Protein AF-A0A838WFQ2-F1 (afdb_monomer_lite)

Radius of gyration: 29.07 Å; chains: 1; bounding box: 65×51×98 Å

Sequence (206 aa):
MAPGHLLQADPERNPIASAYWAARVLLAGLDYTQNVDALARRIGCSRNFIARCSRRLIDNGVWQGGQTICDWEGERQLNASFWNDVAVAEGKLCRRVGEDGRLEWAAMGEWTKRYDYVKAEAEPDGLGADYIVLEPYNPEVEAPLASADHESDTDSEPAPRPMAPAPKKSVERSSRPTQPPVSRVQPAPRPRQPLPEIFPDAQWLM

Secondary structure (DSSP, 8-state):
-----S----TTT-HHHHHHHHHHHHHHHHHHTT-HHHHHHHHT--HHHHHHHHHHHHHTTSEETTEE--S--STT---HHHHHHHHHHHTSEEEEE-TTS-EEEEETTTEEEE-----TTS--S--PPEEEEPPP--TT------------------PPPPPPPPPP----------PPP----PPPPPP-PPPP----------

Foldseek 3Di:
DDDDPPDPPQLVPDVVSLLVLLLLLLVVCAVQFLDLVSSCVVSVHDSVLSVQLSVLCVVQVCHDPSDGDDPQPDPDDCDPRSSLSSCSSVVQWGWDQDPVRDIDIDGRPQKDWDDDDDDPPDDCPDPDTDIDGDDPDDPPPPDPPPPDPDDDDDDDDDDDDDDDDDDDDDDDPDDDDDDDDDPPDDPDDDPDDDDPPDDPDDPDDD

pLDDT: mean 72.31, std 16.9, range [37.94, 95.81]

Structure (mmCIF, N/CA/C/O backbone):
data_AF-A0A838WFQ2-F1
#
_entry.id   AF-A0A838WFQ2-F1
#
loop_
_atom_site.group_PDB
_atom_site.id
_atom_site.type_symbol
_atom_site.label_atom_id
_atom_site.label_alt_id
_atom_site.label_comp_id
_atom_site.label_asym_id
_atom_site.label_entity_id
_atom_site.label_seq_id
_atom_site.pdbx_PDB_ins_code
_atom_site.Cartn_x
_atom_site.Cartn_y
_atom_site.Cartn_z
_atom_site.occupancy
_atom_site.B_iso_or_equiv
_atom_site.auth_seq_id
_atom_site.auth_comp_id
_atom_site.auth_asym_id
_atom_site.auth_atom_id
_atom_site.pdbx_PDB_model_num
ATOM 1 N N . MET A 1 1 ? -10.866 18.332 31.382 1.00 37.94 1 MET A N 1
ATOM 2 C CA . MET A 1 1 ? -9.717 18.189 30.462 1.00 37.94 1 MET A CA 1
ATOM 3 C C . MET A 1 1 ? -10.173 17.353 29.281 1.00 37.94 1 MET A C 1
ATOM 5 O O . MET A 1 1 ? -10.561 16.214 29.492 1.00 37.94 1 MET A O 1
ATOM 9 N N . ALA A 1 2 ? -10.242 17.938 28.085 1.00 38.09 2 ALA A N 1
ATOM 10 C CA . ALA A 1 2 ? -10.654 17.225 26.879 1.00 38.09 2 ALA A CA 1
ATOM 11 C C . ALA A 1 2 ? -9.447 16.461 26.299 1.00 38.09 2 ALA A C 1
ATOM 13 O O . ALA A 1 2 ? -8.448 17.102 25.965 1.00 38.09 2 ALA A O 1
ATOM 14 N N . PRO A 1 3 ? -9.497 15.124 26.178 1.00 46.03 3 PRO A N 1
ATOM 15 C CA . PRO A 1 3 ? -8.486 14.375 25.452 1.00 46.03 3 PRO A CA 1
ATOM 16 C C . PRO A 1 3 ? -8.865 14.425 23.969 1.00 46.03 3 PRO A C 1
ATOM 18 O O . PRO A 1 3 ? -9.844 13.804 23.568 1.00 46.03 3 PRO A O 1
ATOM 21 N N . GLY A 1 4 ? -8.161 15.194 23.137 1.00 42.91 4 GLY A N 1
ATOM 22 C CA . GLY A 1 4 ? -8.539 15.184 21.717 1.00 42.91 4 GLY A CA 1
ATOM 23 C C . GLY A 1 4 ? -7.829 16.105 20.741 1.00 42.91 4 GLY A C 1
ATOM 24 O O . GLY A 1 4 ? -8.300 16.210 19.618 1.00 42.91 4 GLY A O 1
ATOM 25 N N . HIS A 1 5 ? -6.733 16.769 21.115 1.00 44.94 5 HIS A N 1
ATOM 26 C CA . HIS A 1 5 ? -6.050 17.694 20.198 1.00 44.94 5 HIS A CA 1
ATOM 27 C C . HIS A 1 5 ? -4.569 17.378 19.965 1.00 44.94 5 HIS A C 1
ATOM 29 O O . HIS A 1 5 ? -3.820 18.220 19.479 1.00 44.94 5 HIS A O 1
ATOM 35 N N . LEU A 1 6 ? -4.135 16.154 20.274 1.00 43.53 6 LEU A N 1
ATOM 36 C CA . LEU A 1 6 ? -2.839 15.668 19.813 1.00 43.53 6 LEU A CA 1
ATOM 37 C C . LEU A 1 6 ? -2.968 15.259 18.342 1.00 43.53 6 LEU A C 1
ATOM 39 O O . LEU A 1 6 ? -3.446 14.177 18.023 1.00 43.53 6 LEU A O 1
ATOM 43 N N . LEU A 1 7 ? -2.527 16.168 17.471 1.00 44.59 7 LEU A N 1
ATOM 44 C CA . LEU A 1 7 ? -1.976 15.872 16.149 1.00 44.59 7 LEU A CA 1
ATOM 45 C C . LEU A 1 7 ? -2.891 15.060 15.215 1.00 44.59 7 LEU A C 1
ATOM 47 O O . LEU A 1 7 ? -2.592 13.924 14.854 1.00 44.59 7 LEU A O 1
ATOM 51 N N . GLN A 1 8 ? -3.900 15.720 14.640 1.00 51.81 8 GLN A N 1
ATOM 52 C CA . GLN A 1 8 ? -4.208 15.472 13.225 1.00 51.81 8 GLN A CA 1
ATOM 53 C C . GLN A 1 8 ? -3.056 16.046 12.386 1.00 51.81 8 GLN A C 1
ATOM 55 O O . GLN A 1 8 ? -3.190 17.067 11.717 1.00 51.81 8 GLN A O 1
ATOM 60 N N . ALA A 1 9 ? -1.873 15.438 12.496 1.00 51.94 9 ALA A N 1
ATOM 61 C CA . ALA A 1 9 ? -0.799 15.688 11.557 1.00 51.94 9 ALA A CA 1
ATOM 62 C C . ALA A 1 9 ? -1.287 15.158 10.211 1.00 51.94 9 ALA A C 1
ATOM 64 O O . ALA A 1 9 ? -1.465 13.949 10.052 1.00 51.94 9 ALA A O 1
ATOM 65 N N . ASP A 1 10 ? -1.571 16.082 9.294 1.00 58.34 10 ASP A N 1
ATOM 66 C CA . ASP A 1 10 ? -1.937 15.780 7.919 1.00 58.34 10 ASP A CA 1
ATOM 67 C C . ASP A 1 10 ? -0.887 14.808 7.341 1.00 58.34 10 ASP A C 1
ATOM 69 O O . ASP A 1 10 ? 0.277 15.202 7.190 1.00 58.34 10 ASP A O 1
ATOM 73 N N . PRO A 1 11 ? -1.255 13.538 7.069 1.00 57.97 11 PRO A N 1
ATOM 74 C CA . PRO A 1 11 ? -0.338 12.525 6.548 1.00 57.97 11 PRO A CA 1
ATOM 75 C C . PRO A 1 11 ? 0.378 12.984 5.279 1.00 57.97 11 PRO A C 1
ATOM 77 O O . PRO A 1 11 ? 1.466 12.503 4.980 1.00 57.97 11 PRO A O 1
ATOM 80 N N . GLU A 1 12 ? -0.242 13.896 4.524 1.00 57.81 12 GLU A N 1
ATOM 81 C CA . GLU A 1 12 ? 0.289 14.401 3.261 1.00 57.81 12 GLU A CA 1
ATOM 82 C C . GLU A 1 12 ? 1.414 15.428 3.454 1.00 57.81 12 GLU A C 1
ATOM 84 O O . GLU A 1 12 ? 2.182 15.669 2.526 1.00 57.81 12 GLU A O 1
ATOM 89 N N . ARG A 1 13 ? 1.547 16.024 4.648 1.00 56.00 13 ARG A N 1
ATOM 90 C CA . ARG A 1 13 ? 2.510 17.108 4.918 1.00 56.00 13 ARG A CA 1
ATOM 91 C C . ARG A 1 13 ? 3.738 16.678 5.714 1.00 56.00 13 ARG A C 1
ATOM 93 O O . ARG A 1 13 ? 4.672 17.466 5.835 1.00 56.00 13 ARG A O 1
ATOM 100 N N . ASN A 1 14 ? 3.756 15.464 6.266 1.00 64.62 14 ASN A N 1
ATOM 101 C CA . ASN A 1 14 ? 4.891 14.960 7.038 1.00 64.62 14 ASN A CA 1
ATOM 102 C C . ASN A 1 14 ? 5.263 13.529 6.592 1.00 64.62 14 ASN A C 1
ATOM 104 O O . ASN A 1 14 ? 4.507 12.600 6.869 1.00 64.62 14 ASN A O 1
ATOM 108 N N . PRO A 1 15 ? 6.431 13.317 5.955 1.00 58.09 15 PRO A N 1
ATOM 109 C CA . PRO A 1 15 ? 6.842 12.001 5.455 1.00 58.09 15 PRO A CA 1
ATOM 110 C C . PRO A 1 15 ? 7.121 10.974 6.564 1.00 58.09 15 PRO A C 1
ATOM 112 O O . PRO A 1 15 ? 7.035 9.773 6.330 1.00 58.09 15 PRO A O 1
ATOM 115 N N . ILE A 1 16 ? 7.410 11.412 7.794 1.00 63.12 16 ILE A N 1
ATOM 116 C CA . ILE A 1 16 ? 7.483 10.503 8.951 1.00 63.12 16 ILE A CA 1
ATOM 117 C C . ILE A 1 16 ? 6.064 10.080 9.369 1.00 63.12 16 ILE A C 1
ATOM 119 O O . ILE A 1 16 ? 5.847 8.955 9.818 1.00 63.12 16 ILE A O 1
ATOM 123 N N . ALA A 1 17 ? 5.069 10.949 9.159 1.00 74.94 17 ALA A N 1
ATOM 124 C CA . ALA A 1 17 ? 3.672 10.609 9.392 1.00 74.94 17 ALA A CA 1
ATOM 125 C C . ALA A 1 17 ? 3.124 9.654 8.318 1.00 74.94 17 ALA A C 1
ATOM 127 O O . ALA A 1 17 ? 2.321 8.791 8.664 1.00 74.94 17 ALA A O 1
ATOM 128 N N . SER A 1 18 ? 3.549 9.745 7.050 1.00 85.81 18 SER A N 1
ATOM 129 C CA . SER A 1 18 ? 3.006 8.887 5.982 1.00 85.81 18 SER A CA 1
ATOM 130 C C . SER A 1 18 ? 3.283 7.402 6.214 1.00 85.81 18 SER A C 1
ATOM 132 O O . SER A 1 18 ? 2.349 6.607 6.121 1.00 85.81 18 SER A O 1
ATOM 134 N N . ALA A 1 19 ? 4.510 7.035 6.600 1.00 90.38 19 ALA A N 1
ATOM 135 C CA . ALA A 1 19 ? 4.875 5.648 6.894 1.00 90.38 19 ALA A CA 1
ATOM 136 C C . ALA A 1 19 ? 4.104 5.110 8.106 1.00 90.38 19 ALA A C 1
ATOM 138 O O . ALA A 1 19 ? 3.564 4.005 8.067 1.00 90.38 19 ALA A O 1
ATOM 139 N N . TYR A 1 20 ? 3.971 5.925 9.158 1.00 90.94 20 TYR A N 1
ATOM 140 C CA . TYR A 1 20 ? 3.154 5.591 10.324 1.00 90.94 20 TYR A CA 1
ATOM 141 C C . TYR A 1 20 ? 1.687 5.343 9.945 1.00 90.94 20 TYR A C 1
ATOM 143 O O . TYR A 1 20 ? 1.099 4.334 10.338 1.00 90.94 20 TYR A O 1
ATOM 151 N N . TRP A 1 21 ? 1.082 6.236 9.156 1.00 92.88 21 TRP A N 1
ATOM 152 C CA . TRP A 1 21 ? -0.307 6.084 8.728 1.00 92.88 21 TRP A CA 1
ATOM 153 C C . TRP A 1 21 ? -0.490 4.880 7.804 1.00 92.88 21 TRP A C 1
ATOM 155 O O . TRP A 1 21 ? -1.438 4.126 8.001 1.00 92.88 21 TRP A O 1
ATOM 165 N N . ALA A 1 22 ? 0.422 4.651 6.860 1.00 94.62 22 ALA A N 1
ATOM 166 C CA . ALA A 1 22 ? 0.418 3.478 5.989 1.00 94.62 22 ALA A CA 1
ATOM 167 C C . ALA A 1 22 ? 0.533 2.163 6.786 1.00 94.62 22 ALA A C 1
ATOM 169 O O . ALA A 1 22 ? -0.258 1.246 6.565 1.00 94.62 22 ALA A O 1
ATOM 170 N N . ALA A 1 23 ? 1.419 2.104 7.786 1.00 92.94 23 ALA A N 1
ATOM 171 C CA . ALA A 1 23 ? 1.513 0.978 8.716 1.00 92.94 23 ALA A CA 1
ATOM 172 C C . ALA A 1 23 ? 0.194 0.741 9.467 1.00 92.94 23 ALA A C 1
ATOM 174 O O . ALA A 1 23 ? -0.269 -0.395 9.572 1.00 92.94 23 ALA A O 1
ATOM 175 N N . ARG A 1 24 ? -0.475 1.808 9.928 1.00 93.00 24 ARG A N 1
ATOM 176 C CA . ARG A 1 24 ? -1.806 1.687 10.545 1.00 93.00 24 ARG A CA 1
ATOM 177 C C . ARG A 1 24 ? -2.870 1.169 9.579 1.00 93.00 24 ARG A C 1
ATOM 179 O O . ARG A 1 24 ? -3.756 0.452 10.033 1.00 93.00 24 ARG A O 1
ATOM 186 N N . VAL A 1 25 ? -2.807 1.523 8.292 1.00 94.12 25 VAL A N 1
ATOM 187 C CA . VAL A 1 25 ? -3.721 0.982 7.268 1.00 94.12 25 VAL A CA 1
ATOM 188 C C . VAL A 1 25 ? -3.540 -0.520 7.119 1.00 94.12 25 VAL A C 1
ATOM 190 O O . VAL A 1 25 ? -4.533 -1.239 7.154 1.00 94.12 25 VAL A O 1
ATOM 193 N N . LEU A 1 26 ? -2.298 -0.987 6.994 1.00 92.31 26 LEU A N 1
ATOM 194 C CA . LEU A 1 26 ? -1.991 -2.413 6.860 1.00 92.31 26 LEU A CA 1
ATOM 195 C C . LEU A 1 26 ? -2.453 -3.213 8.078 1.00 92.31 26 LEU A C 1
ATOM 197 O O . LEU A 1 26 ? -3.193 -4.180 7.921 1.00 92.31 26 LEU A O 1
ATOM 201 N N . LEU A 1 27 ? -2.098 -2.759 9.283 1.00 90.69 27 LEU A N 1
ATOM 202 C CA . LEU A 1 27 ? -2.486 -3.433 10.525 1.00 90.69 27 LEU A CA 1
ATOM 203 C C . LEU A 1 27 ? -4.007 -3.448 10.722 1.00 90.69 27 LEU A C 1
ATOM 205 O O . LEU A 1 27 ? -4.574 -4.477 11.064 1.00 90.69 27 LEU A O 1
ATOM 209 N N . ALA A 1 28 ? -4.695 -2.331 10.461 1.00 90.56 28 ALA A N 1
ATOM 210 C CA . ALA A 1 28 ? -6.155 -2.292 10.556 1.00 90.56 28 ALA A CA 1
ATOM 211 C C . ALA A 1 28 ? -6.846 -3.101 9.443 1.00 90.56 28 ALA A C 1
ATOM 213 O O . ALA A 1 28 ? -7.975 -3.547 9.631 1.00 90.56 28 ALA A O 1
ATOM 214 N N . GLY A 1 29 ? -6.196 -3.297 8.293 1.00 89.75 29 GLY A N 1
ATOM 215 C CA . GLY A 1 29 ? -6.716 -4.119 7.199 1.00 89.75 29 GLY A CA 1
ATOM 216 C C . GLY A 1 29 ? -6.952 -5.579 7.595 1.00 89.75 29 GLY A C 1
ATOM 217 O O . GLY A 1 29 ? -7.854 -6.202 7.040 1.00 89.75 29 GLY A O 1
ATOM 218 N N . LEU A 1 30 ? -6.211 -6.089 8.588 1.00 87.00 30 LEU A N 1
ATOM 219 C CA . LEU A 1 30 ? -6.392 -7.439 9.139 1.00 87.00 30 LEU A CA 1
ATOM 220 C C . LEU A 1 30 ? -7.758 -7.603 9.819 1.00 87.00 30 LEU A C 1
ATOM 222 O O . LEU A 1 30 ? -8.464 -8.576 9.576 1.00 87.00 30 LEU A O 1
ATOM 226 N N . ASP A 1 31 ? -8.162 -6.617 10.623 1.00 85.38 31 ASP A N 1
ATOM 227 C CA . ASP A 1 31 ? -9.392 -6.687 11.421 1.00 85.38 31 ASP A CA 1
ATOM 228 C C . ASP A 1 31 ? -10.627 -6.175 10.667 1.00 85.38 31 ASP A C 1
ATOM 230 O O . ASP A 1 31 ? -11.746 -6.657 10.850 1.00 85.38 31 ASP A O 1
ATOM 234 N N . TYR A 1 32 ? -10.449 -5.127 9.859 1.00 84.31 32 TYR A N 1
ATOM 235 C CA . TYR A 1 32 ? -11.554 -4.373 9.256 1.00 84.31 32 TYR A CA 1
ATOM 236 C C . TYR A 1 32 ? -11.741 -4.678 7.774 1.00 84.31 32 TYR A C 1
ATOM 238 O O . TYR A 1 32 ? -12.550 -4.011 7.116 1.00 84.31 32 TYR A O 1
ATOM 246 N N . THR A 1 33 ? -11.040 -5.690 7.252 1.00 84.69 33 THR A N 1
ATOM 247 C CA . THR A 1 33 ? -10.959 -6.011 5.822 1.00 84.69 33 THR A CA 1
ATOM 248 C C . THR A 1 33 ? -10.496 -4.799 4.994 1.00 84.69 33 THR A C 1
ATOM 250 O O . THR A 1 33 ? -10.085 -3.761 5.516 1.00 84.69 33 THR A O 1
ATOM 253 N N . GLN A 1 34 ? -10.604 -4.883 3.670 1.00 88.94 34 GLN A N 1
ATOM 254 C CA . GLN A 1 34 ? -10.185 -3.827 2.739 1.00 88.94 34 GLN A CA 1
ATOM 255 C C . GLN A 1 34 ? -11.264 -2.733 2.537 1.00 88.94 34 GLN A C 1
ATOM 257 O O . GLN A 1 34 ? -11.319 -2.074 1.497 1.00 88.94 34 GLN A O 1
ATOM 262 N N . ASN A 1 35 ? -12.156 -2.523 3.518 1.00 91.88 35 ASN A N 1
ATOM 263 C CA . ASN A 1 35 ? -13.222 -1.518 3.444 1.00 91.88 35 ASN A CA 1
ATOM 264 C C . ASN A 1 35 ? -12.700 -0.114 3.797 1.00 91.88 35 ASN A C 1
ATOM 266 O O . ASN A 1 35 ? -12.527 0.237 4.966 1.00 91.88 35 ASN A O 1
ATOM 270 N N . VAL A 1 36 ? -12.526 0.722 2.771 1.00 93.88 36 VAL A N 1
ATOM 271 C CA . VAL A 1 36 ? -11.972 2.084 2.880 1.00 93.88 36 VAL A CA 1
ATOM 272 C C . VAL A 1 36 ? -12.707 2.961 3.906 1.00 93.88 36 VAL A C 1
ATOM 274 O O . VAL A 1 36 ? -12.062 3.669 4.679 1.00 93.88 36 VAL A O 1
ATOM 277 N N . ASP A 1 37 ? -14.041 2.917 3.957 1.00 94.81 37 ASP A N 1
ATOM 278 C CA . ASP A 1 37 ? -14.834 3.779 4.848 1.00 94.81 37 ASP A CA 1
ATOM 279 C C . ASP A 1 37 ? -14.796 3.306 6.309 1.00 94.81 37 ASP A C 1
ATOM 281 O O . ASP A 1 37 ? -14.885 4.112 7.244 1.00 94.81 37 ASP A O 1
ATOM 285 N N . ALA A 1 38 ? -14.675 1.995 6.533 1.00 93.06 38 ALA A N 1
ATOM 286 C CA . ALA A 1 38 ? -14.452 1.439 7.865 1.00 93.06 38 ALA A CA 1
ATOM 287 C C . ALA A 1 38 ? -13.049 1.800 8.376 1.00 93.06 38 ALA A C 1
ATOM 289 O O . ALA A 1 38 ? -12.918 2.323 9.486 1.00 93.06 38 ALA A O 1
ATOM 290 N N . LEU A 1 39 ? -12.026 1.615 7.537 1.00 93.94 39 LEU A N 1
ATOM 291 C CA . LEU A 1 39 ? -10.634 1.943 7.846 1.00 93.94 39 LEU A CA 1
ATOM 292 C C . LEU A 1 39 ? -10.449 3.435 8.148 1.00 93.94 39 LEU A C 1
ATOM 294 O O . LEU A 1 39 ? -9.866 3.778 9.176 1.00 93.94 39 LEU A O 1
ATOM 298 N N . ALA A 1 40 ? -11.003 4.330 7.322 1.00 94.06 40 ALA A N 1
ATOM 299 C CA . ALA A 1 40 ? -10.903 5.778 7.530 1.00 94.06 40 ALA A CA 1
ATOM 300 C C . ALA A 1 40 ? -11.465 6.205 8.896 1.00 94.06 40 ALA A C 1
ATOM 302 O O . ALA A 1 40 ? -10.802 6.926 9.647 1.00 94.06 40 ALA A O 1
ATOM 303 N N . ARG A 1 41 ? -12.648 5.690 9.262 1.00 92.88 41 ARG A N 1
ATOM 304 C CA . ARG A 1 41 ? -13.269 5.953 10.570 1.00 92.88 41 ARG A CA 1
ATOM 305 C C . ARG A 1 41 ? -12.459 5.373 11.724 1.00 92.88 41 ARG A C 1
ATOM 307 O O . ARG A 1 41 ? -12.310 6.036 12.745 1.00 92.88 41 ARG A O 1
ATOM 314 N N . ARG A 1 42 ? -11.939 4.152 11.577 1.00 92.31 42 ARG A N 1
ATOM 315 C CA . ARG A 1 42 ? -11.205 3.465 12.647 1.00 92.31 42 ARG A CA 1
ATOM 316 C C . ARG A 1 42 ? -9.841 4.090 12.924 1.00 92.31 42 ARG A C 1
ATOM 318 O O . ARG A 1 42 ? -9.434 4.198 14.082 1.00 92.31 42 ARG A O 1
ATOM 325 N N . ILE A 1 43 ? -9.131 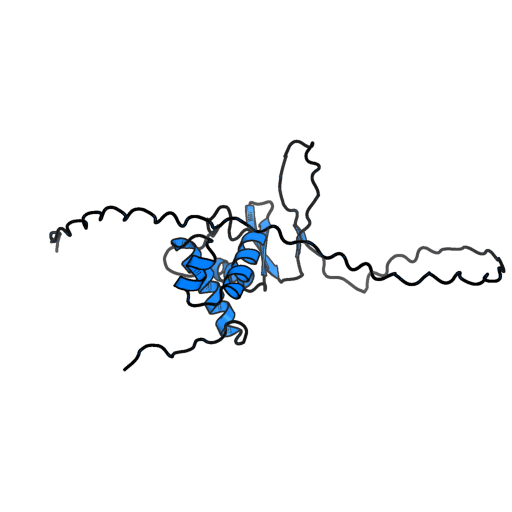4.450 11.861 1.00 91.62 43 ILE A N 1
ATOM 326 C CA . ILE A 1 43 ? -7.777 4.999 11.926 1.00 91.62 43 ILE A CA 1
ATOM 327 C C . ILE A 1 43 ? -7.822 6.488 12.293 1.00 91.62 43 ILE A C 1
ATOM 329 O O . ILE A 1 43 ? -6.920 6.965 12.984 1.00 91.62 43 ILE A O 1
ATOM 333 N N . GLY A 1 44 ? -8.887 7.194 11.893 1.00 89.94 44 GLY A N 1
ATOM 334 C CA . GLY A 1 44 ? -9.014 8.644 12.046 1.00 89.94 44 GLY A CA 1
ATOM 335 C C . GLY A 1 44 ? -8.266 9.414 10.956 1.00 89.94 44 GLY A C 1
ATOM 336 O O . GLY A 1 44 ? -7.784 10.515 11.205 1.00 89.94 44 GLY A O 1
ATOM 337 N N . CYS A 1 45 ? -8.135 8.821 9.766 1.00 89.62 45 CYS A N 1
ATOM 338 C CA . CYS A 1 45 ? -7.414 9.384 8.624 1.00 89.62 45 CYS A CA 1
ATOM 339 C C . CYS A 1 45 ? -8.382 9.745 7.484 1.00 89.62 45 CYS A C 1
ATOM 341 O O . CYS A 1 45 ? -9.527 9.285 7.452 1.00 89.62 45 CYS A O 1
ATOM 343 N N . SER A 1 46 ? -7.935 10.573 6.536 1.00 93.19 46 SER A N 1
ATOM 344 C CA . SER A 1 46 ? -8.764 10.970 5.400 1.00 93.19 46 SER A CA 1
ATOM 345 C C . SER A 1 46 ? -9.095 9.766 4.516 1.00 93.19 46 SER A C 1
ATOM 347 O O . SER A 1 46 ? -8.248 8.926 4.211 1.00 93.19 46 SER A O 1
ATOM 349 N N . ARG A 1 47 ? -10.342 9.707 4.040 1.00 94.75 47 ARG A N 1
ATOM 350 C CA . ARG A 1 47 ? -10.795 8.661 3.114 1.00 94.75 47 ARG A CA 1
ATOM 351 C C . ARG A 1 47 ? -9.926 8.586 1.853 1.00 94.75 47 ARG A C 1
ATOM 353 O O . ARG A 1 47 ? -9.686 7.499 1.345 1.00 94.75 47 ARG A O 1
ATOM 360 N N . ASN A 1 48 ? -9.460 9.736 1.359 1.00 94.94 48 ASN A N 1
ATOM 361 C CA . ASN A 1 48 ? -8.607 9.821 0.173 1.00 94.94 48 ASN A CA 1
ATOM 362 C C . ASN A 1 48 ? -7.264 9.113 0.405 1.00 94.94 48 ASN A C 1
ATOM 364 O O . ASN A 1 48 ? -6.885 8.257 -0.392 1.00 94.94 48 ASN A O 1
ATOM 368 N N . PHE A 1 49 ? -6.598 9.388 1.531 1.00 93.75 49 PHE A N 1
ATOM 369 C CA . PHE A 1 49 ? -5.341 8.727 1.877 1.00 93.75 49 PHE A CA 1
ATOM 370 C C . PHE A 1 49 ? -5.506 7.204 1.930 1.00 93.75 49 PHE A C 1
ATOM 372 O O . PHE A 1 49 ? -4.769 6.491 1.250 1.00 93.75 49 PHE A O 1
ATOM 379 N N . ILE A 1 50 ? -6.528 6.723 2.651 1.00 95.19 50 ILE A N 1
ATOM 380 C CA . ILE A 1 50 ? -6.832 5.288 2.736 1.00 95.19 50 ILE A CA 1
ATOM 381 C C . ILE A 1 50 ? -7.056 4.704 1.340 1.00 95.19 50 ILE A C 1
ATOM 383 O O . ILE A 1 50 ? -6.418 3.718 0.998 1.00 95.19 50 ILE A O 1
ATOM 387 N N . ALA A 1 51 ? -7.894 5.333 0.510 1.00 95.50 51 ALA A N 1
ATOM 388 C CA . ALA A 1 51 ? -8.190 4.848 -0.836 1.00 95.50 51 ALA A CA 1
ATOM 389 C C . ALA A 1 51 ? -6.933 4.726 -1.715 1.00 95.50 51 ALA A C 1
ATOM 391 O O . ALA A 1 51 ? -6.789 3.739 -2.437 1.00 95.50 51 ALA A O 1
ATOM 392 N N . ARG A 1 52 ? -6.003 5.690 -1.637 1.00 95.81 52 ARG A N 1
ATOM 393 C CA . ARG A 1 52 ? -4.732 5.629 -2.379 1.00 95.81 52 ARG A CA 1
ATOM 394 C C . ARG A 1 52 ? -3.839 4.492 -1.887 1.00 95.81 52 ARG A C 1
ATOM 396 O O . ARG A 1 52 ? -3.313 3.752 -2.716 1.00 95.81 52 ARG A O 1
ATOM 403 N N . CYS A 1 53 ? -3.698 4.325 -0.571 1.00 95.69 53 CYS A N 1
ATOM 404 C CA . CYS A 1 53 ? -2.947 3.206 -0.001 1.00 95.69 53 CYS A CA 1
ATOM 405 C C . CYS A 1 53 ? -3.568 1.866 -0.409 1.00 95.69 53 CYS A C 1
ATOM 407 O O . CYS A 1 53 ? -2.872 1.019 -0.957 1.00 95.69 53 CYS A O 1
ATOM 409 N N . SER A 1 54 ? -4.882 1.703 -0.230 1.00 95.00 54 SER A N 1
ATOM 410 C CA . SER A 1 54 ? -5.605 0.483 -0.601 1.00 95.00 54 SER A CA 1
ATOM 411 C C . SER A 1 54 ? -5.432 0.145 -2.077 1.00 95.00 54 SER A C 1
ATOM 413 O O . SER A 1 54 ? -5.173 -1.007 -2.408 1.00 95.00 54 SER A O 1
ATOM 415 N N . ARG A 1 55 ? -5.518 1.140 -2.971 1.00 94.88 55 ARG A N 1
ATOM 416 C CA . ARG A 1 55 ? -5.332 0.906 -4.405 1.00 94.88 55 ARG A CA 1
ATOM 417 C C . ARG A 1 55 ? -3.933 0.375 -4.717 1.00 94.88 55 ARG A C 1
ATOM 419 O O . ARG A 1 55 ? -3.823 -0.617 -5.425 1.00 94.88 55 ARG A O 1
ATOM 426 N N . ARG A 1 56 ? -2.886 0.982 -4.148 1.00 94.88 56 ARG A N 1
ATOM 427 C CA . ARG A 1 56 ? -1.496 0.528 -4.331 1.00 94.88 56 ARG A CA 1
ATOM 428 C C . ARG A 1 56 ? -1.273 -0.875 -3.782 1.00 94.88 56 ARG A C 1
ATOM 430 O O . ARG A 1 56 ? -0.639 -1.683 -4.450 1.00 94.88 56 ARG A O 1
ATOM 437 N N . LEU A 1 57 ? -1.812 -1.165 -2.600 1.00 94.19 57 LEU A N 1
ATOM 438 C CA . LEU A 1 57 ? -1.713 -2.483 -1.973 1.00 94.19 57 LEU A CA 1
ATOM 439 C C . LEU A 1 57 ? -2.380 -3.568 -2.830 1.00 94.19 57 LEU A C 1
ATOM 441 O O . LEU A 1 57 ? -1.807 -4.639 -3.004 1.00 94.19 57 LEU A O 1
ATOM 445 N N . ILE A 1 58 ? -3.544 -3.273 -3.417 1.00 92.25 58 ILE A N 1
ATOM 446 C CA . ILE A 1 58 ? -4.239 -4.182 -4.341 1.00 92.25 58 ILE A CA 1
ATOM 447 C C . ILE A 1 58 ? -3.449 -4.350 -5.645 1.00 92.25 58 ILE A C 1
ATOM 449 O O . ILE A 1 58 ? -3.212 -5.470 -6.088 1.00 92.25 58 ILE A O 1
ATOM 453 N N . ASP A 1 59 ? -2.994 -3.250 -6.251 1.00 90.81 59 ASP A N 1
ATOM 454 C CA . ASP A 1 59 ? -2.280 -3.283 -7.535 1.00 90.81 59 ASP A CA 1
ATOM 455 C C . ASP A 1 59 ? -0.942 -4.043 -7.464 1.00 90.81 59 ASP A C 1
ATOM 457 O O . ASP A 1 59 ? -0.492 -4.583 -8.480 1.00 90.81 59 ASP A O 1
ATOM 461 N N . ASN A 1 60 ? -0.334 -4.106 -6.276 1.00 91.06 60 ASN A N 1
ATOM 462 C CA . ASN A 1 60 ? 0.928 -4.798 -5.996 1.00 91.06 60 ASN A CA 1
ATOM 463 C C . ASN A 1 60 ? 0.738 -6.152 -5.286 1.00 91.06 60 ASN A C 1
ATOM 465 O O . ASN A 1 60 ? 1.696 -6.701 -4.746 1.00 91.06 60 ASN A O 1
ATOM 469 N N . GLY A 1 61 ? -0.489 -6.686 -5.243 1.00 89.31 61 GLY A N 1
ATOM 470 C CA . GLY A 1 61 ? -0.757 -8.026 -4.708 1.00 89.31 61 GLY A CA 1
ATOM 471 C C . GLY A 1 61 ? -0.507 -8.187 -3.204 1.00 89.31 61 GLY A C 1
ATOM 472 O O . GLY A 1 61 ? -0.471 -9.310 -2.710 1.00 89.31 61 GLY A O 1
ATOM 473 N N . VAL A 1 62 ? -0.356 -7.087 -2.460 1.00 91.19 62 VAL A N 1
ATOM 474 C CA . VAL A 1 62 ? -0.328 -7.125 -0.989 1.00 91.19 62 VAL A CA 1
ATOM 475 C C . VAL A 1 62 ? -1.721 -7.449 -0.460 1.00 91.19 62 VAL A C 1
ATOM 477 O O . VAL A 1 62 ? -1.874 -8.153 0.531 1.00 91.19 62 VAL A O 1
ATOM 480 N N . TRP A 1 63 ? -2.752 -6.939 -1.132 1.00 91.94 63 TRP A N 1
ATOM 481 C CA . TRP A 1 63 ? -4.157 -7.125 -0.791 1.00 91.94 63 TRP A CA 1
ATOM 482 C C . TRP A 1 63 ? -4.886 -7.843 -1.925 1.00 91.94 63 TRP A C 1
ATOM 484 O O . TRP A 1 63 ? -4.904 -7.358 -3.053 1.00 91.94 63 TRP A O 1
ATOM 494 N N . GLN A 1 64 ? -5.544 -8.965 -1.626 1.00 85.94 64 GLN A N 1
ATOM 495 C CA . GLN A 1 64 ? -6.306 -9.728 -2.617 1.00 85.94 64 GLN A CA 1
ATOM 496 C C . GLN A 1 64 ? -7.532 -10.375 -1.973 1.00 85.94 64 GLN A C 1
ATOM 498 O O . GLN A 1 64 ? -7.454 -10.914 -0.875 1.00 85.94 64 GLN A O 1
ATOM 503 N N . GLY A 1 65 ? -8.690 -10.298 -2.636 1.00 81.56 65 GLY A N 1
ATOM 504 C CA . GLY A 1 65 ? -9.900 -10.995 -2.180 1.00 81.56 65 GLY A CA 1
ATOM 505 C C . GLY A 1 65 ? -10.380 -10.609 -0.773 1.00 81.56 65 GLY A C 1
ATOM 506 O O . GLY A 1 65 ? -10.978 -11.430 -0.090 1.00 81.56 65 GLY A O 1
ATOM 507 N N . GLY A 1 66 ? -10.101 -9.384 -0.313 1.00 77.12 66 GLY A N 1
ATOM 508 C CA . GLY A 1 66 ? -10.438 -8.948 1.047 1.00 77.12 66 GLY A CA 1
ATOM 509 C C . GLY A 1 66 ? -9.463 -9.414 2.135 1.00 77.12 66 GLY A C 1
ATOM 510 O O . GLY A 1 66 ? -9.671 -9.061 3.293 1.00 77.12 66 GLY A O 1
ATOM 511 N N . GLN A 1 67 ? -8.403 -10.141 1.774 1.00 79.19 67 GLN A N 1
ATOM 512 C CA . GLN A 1 67 ? -7.353 -10.621 2.672 1.00 79.19 67 GLN A CA 1
ATOM 513 C C . GLN A 1 67 ? -6.027 -9.889 2.422 1.00 79.19 67 GLN A C 1
ATOM 515 O O . GLN A 1 67 ? -5.742 -9.442 1.306 1.00 79.19 67 GLN A O 1
ATOM 520 N N . THR A 1 68 ? -5.218 -9.747 3.468 1.00 81.12 68 THR A N 1
ATOM 521 C CA . THR A 1 68 ? -3.832 -9.283 3.343 1.00 81.12 68 THR A CA 1
ATOM 522 C C . THR A 1 68 ? -2.951 -10.499 3.081 1.00 81.12 68 THR A C 1
ATOM 524 O O . THR A 1 68 ? -2.930 -11.425 3.882 1.00 81.12 68 THR A O 1
ATOM 527 N N . ILE A 1 69 ? -2.249 -10.514 1.950 1.00 76.50 69 ILE A N 1
ATOM 528 C CA . ILE A 1 69 ? -1.297 -11.568 1.602 1.00 76.50 69 ILE A CA 1
ATOM 529 C C . ILE A 1 69 ? 0.071 -11.142 2.119 1.00 76.50 69 ILE A C 1
ATOM 531 O O . 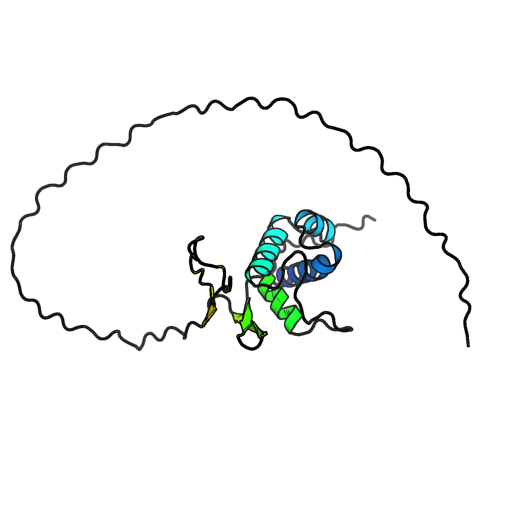ILE A 1 69 ? 0.781 -10.361 1.475 1.00 76.50 69 ILE A O 1
ATOM 535 N N . CYS A 1 70 ? 0.435 -11.661 3.284 1.00 71.44 70 CYS A N 1
ATOM 536 C CA . CYS A 1 70 ? 1.673 -11.317 3.959 1.00 71.44 70 CYS A CA 1
ATOM 537 C C . CYS A 1 70 ? 2.284 -12.488 4.729 1.00 71.44 70 CYS A C 1
ATOM 539 O O . CYS A 1 70 ? 1.581 -13.346 5.251 1.00 71.44 70 CYS A O 1
ATOM 541 N N . ASP A 1 71 ? 3.608 -12.468 4.838 1.00 70.75 71 ASP A N 1
ATOM 542 C CA . ASP A 1 71 ? 4.433 -13.395 5.620 1.00 70.75 71 ASP A CA 1
ATOM 543 C C . ASP A 1 71 ? 4.710 -12.890 7.052 1.00 70.75 71 ASP A C 1
ATOM 545 O O . ASP A 1 71 ? 5.357 -13.574 7.843 1.00 70.75 71 ASP A O 1
ATOM 549 N N . TRP A 1 72 ? 4.244 -11.686 7.399 1.00 76.44 72 TRP A N 1
ATOM 550 C CA . TRP A 1 72 ? 4.559 -11.018 8.663 1.00 76.44 72 TRP A CA 1
ATOM 551 C C . TRP A 1 72 ? 3.612 -11.351 9.828 1.00 76.44 72 TRP A C 1
ATOM 553 O O . TRP A 1 72 ? 3.772 -10.791 10.911 1.00 76.44 72 TRP A O 1
ATOM 563 N N . GLU A 1 73 ? 2.684 -12.303 9.668 1.00 61.34 73 GLU A N 1
ATOM 564 C CA . GLU A 1 73 ? 1.798 -12.814 10.738 1.00 61.34 73 GLU A CA 1
ATOM 565 C C . GLU A 1 73 ? 2.514 -13.750 11.750 1.00 61.34 73 GLU A C 1
ATOM 567 O O . GLU A 1 73 ? 1.923 -14.678 12.300 1.00 61.34 73 GLU A O 1
ATOM 572 N N . GLY A 1 74 ? 3.804 -13.513 12.017 1.00 57.69 74 GLY A N 1
ATOM 573 C CA . GLY A 1 74 ? 4.623 -14.250 12.987 1.00 57.69 74 GLY A CA 1
ATOM 574 C C . GLY A 1 74 ? 4.817 -13.494 14.308 1.00 57.69 74 GLY A C 1
ATOM 575 O O . GLY A 1 74 ? 4.848 -12.264 14.346 1.00 57.69 74 GLY A O 1
ATOM 576 N N . GLU A 1 75 ? 4.952 -14.229 15.416 1.00 48.72 75 GLU A N 1
ATOM 577 C CA . GLU A 1 75 ? 4.989 -13.673 16.773 1.00 48.72 75 GLU A CA 1
ATOM 578 C C . GLU A 1 75 ? 6.071 -12.586 16.971 1.00 48.72 75 GLU A C 1
ATOM 580 O O . GLU A 1 75 ? 7.270 -12.847 17.041 1.00 48.72 75 GLU A O 1
ATOM 585 N N . ARG A 1 76 ? 5.576 -11.360 17.199 1.00 51.62 76 ARG A N 1
ATOM 586 C CA . ARG A 1 76 ? 6.165 -10.236 17.960 1.00 51.62 76 ARG A CA 1
ATOM 587 C C . ARG A 1 76 ? 7.020 -9.188 17.252 1.00 51.62 76 ARG A C 1
ATOM 589 O O . ARG A 1 76 ? 7.270 -8.169 17.897 1.00 51.62 76 ARG A O 1
ATOM 596 N N . GLN A 1 77 ? 7.415 -9.320 15.986 1.00 60.72 77 GLN A N 1
ATOM 597 C CA . GLN A 1 77 ? 8.178 -8.246 15.327 1.00 60.72 77 GLN A CA 1
ATOM 598 C C . GLN A 1 77 ? 7.739 -7.994 13.886 1.00 60.72 77 GLN A C 1
ATOM 600 O O . GLN A 1 77 ? 7.717 -8.896 13.057 1.00 60.72 77 GLN A O 1
ATOM 605 N N . LEU A 1 78 ? 7.439 -6.723 13.600 1.00 77.94 78 LEU A N 1
ATOM 606 C CA . LEU A 1 78 ? 7.243 -6.205 12.250 1.00 77.94 78 LEU A CA 1
ATOM 607 C C . LEU A 1 78 ? 8.566 -6.356 11.487 1.00 77.94 78 LEU A C 1
ATOM 609 O O . LEU A 1 78 ? 9.492 -5.563 11.675 1.00 77.94 78 LEU A O 1
ATOM 613 N N . ASN A 1 79 ? 8.667 -7.428 10.705 1.00 85.69 79 ASN A N 1
ATOM 614 C CA . ASN A 1 79 ? 9.863 -7.807 9.960 1.00 85.69 79 ASN A CA 1
ATOM 615 C C . ASN A 1 79 ? 10.107 -6.867 8.756 1.00 85.69 79 ASN A 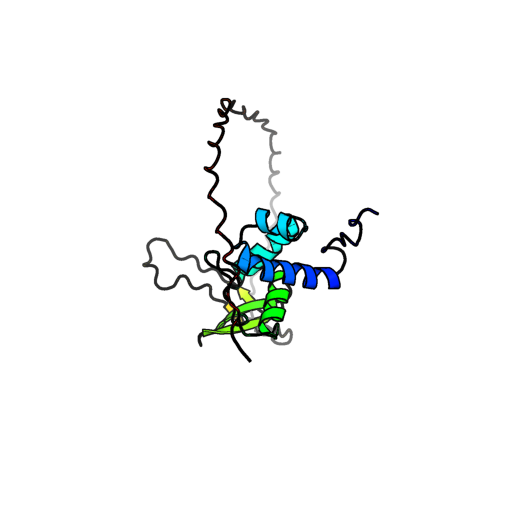C 1
ATOM 617 O O . ASN A 1 79 ? 9.353 -5.925 8.504 1.00 85.69 79 ASN A O 1
ATOM 621 N N . ALA A 1 80 ? 11.185 -7.105 8.003 1.00 88.50 80 ALA A N 1
ATOM 622 C CA . ALA A 1 80 ? 11.507 -6.301 6.822 1.00 88.50 80 ALA A CA 1
ATOM 623 C C . ALA A 1 80 ? 10.387 -6.331 5.764 1.00 88.50 80 ALA A C 1
ATOM 625 O O . ALA A 1 80 ? 10.076 -5.290 5.187 1.00 88.50 80 ALA A O 1
ATOM 626 N N . SER A 1 81 ? 9.731 -7.481 5.566 1.00 89.31 81 SER A N 1
ATOM 627 C CA . SER A 1 81 ? 8.607 -7.632 4.635 1.00 89.31 81 SER A CA 1
ATOM 628 C C . SER A 1 81 ? 7.447 -6.693 4.979 1.00 89.31 81 SER A C 1
ATOM 630 O O . SER A 1 81 ? 6.916 -6.029 4.089 1.00 89.31 81 SER A O 1
ATOM 632 N N . PHE A 1 82 ? 7.106 -6.544 6.267 1.00 91.50 82 PHE A N 1
ATOM 633 C CA . PHE A 1 82 ? 6.094 -5.577 6.705 1.00 91.50 82 PHE A CA 1
ATOM 634 C C . PHE A 1 82 ? 6.455 -4.149 6.288 1.00 91.50 82 PHE A C 1
ATOM 636 O O . PHE A 1 82 ? 5.635 -3.443 5.703 1.00 91.50 82 PHE A O 1
ATOM 643 N N . TRP A 1 83 ? 7.682 -3.707 6.572 1.00 92.50 83 TRP A N 1
ATOM 644 C CA . TRP A 1 83 ? 8.104 -2.343 6.239 1.00 92.50 83 TRP A CA 1
ATOM 645 C C . TRP A 1 83 ? 8.232 -2.115 4.730 1.00 92.50 83 TRP A C 1
ATOM 647 O O . TRP A 1 83 ? 7.972 -1.006 4.260 1.00 92.50 83 TRP A O 1
ATOM 657 N N . ASN A 1 84 ? 8.539 -3.160 3.961 1.00 93.56 84 ASN A N 1
ATOM 658 C CA . ASN A 1 84 ? 8.479 -3.106 2.506 1.00 93.56 84 ASN A CA 1
ATOM 659 C C . ASN A 1 84 ? 7.034 -2.929 2.015 1.00 93.56 84 ASN A C 1
ATOM 661 O O . ASN A 1 84 ? 6.780 -2.062 1.181 1.00 93.56 84 ASN A O 1
ATOM 665 N N . ASP A 1 85 ? 6.064 -3.655 2.577 1.00 93.69 85 ASP A N 1
ATOM 666 C CA . ASP A 1 85 ? 4.641 -3.472 2.253 1.00 93.69 85 ASP A CA 1
ATOM 667 C C . ASP A 1 85 ? 4.117 -2.086 2.690 1.00 93.69 85 ASP A C 1
ATOM 669 O O . ASP A 1 85 ? 3.300 -1.474 1.993 1.00 93.69 85 ASP A O 1
ATOM 673 N N . VAL A 1 86 ? 4.627 -1.526 3.796 1.00 94.75 86 VAL A N 1
ATOM 674 C CA . VAL A 1 86 ? 4.380 -0.120 4.172 1.00 94.75 86 VAL A CA 1
ATOM 675 C C . VAL A 1 86 ? 4.890 0.815 3.077 1.00 94.75 86 VAL A C 1
ATOM 677 O O . VAL A 1 86 ? 4.157 1.704 2.637 1.00 94.75 86 VAL A O 1
ATOM 680 N N . ALA A 1 87 ? 6.110 0.598 2.587 1.00 94.69 87 ALA A N 1
ATOM 681 C CA . ALA A 1 87 ? 6.672 1.393 1.504 1.00 94.69 87 ALA A CA 1
ATOM 682 C C . ALA A 1 87 ? 5.887 1.222 0.185 1.00 94.69 87 ALA A C 1
ATOM 684 O O . ALA A 1 87 ? 5.755 2.190 -0.570 1.00 94.69 87 ALA A O 1
ATOM 685 N N . VAL A 1 88 ? 5.280 0.056 -0.068 1.00 95.12 88 VAL A N 1
ATOM 686 C CA . VAL A 1 88 ? 4.322 -0.147 -1.173 1.00 95.12 88 VAL A CA 1
ATOM 687 C C . VAL A 1 88 ? 3.066 0.710 -0.985 1.00 95.12 88 VAL A C 1
ATOM 689 O O . VAL A 1 88 ? 2.656 1.420 -1.907 1.00 95.12 88 VAL A O 1
ATOM 692 N N . ALA A 1 89 ? 2.467 0.728 0.210 1.00 95.38 89 ALA A N 1
ATOM 693 C CA . ALA A 1 89 ? 1.311 1.585 0.506 1.00 95.38 89 ALA A CA 1
ATOM 694 C C . ALA A 1 89 ? 1.631 3.085 0.343 1.00 95.38 89 ALA A C 1
ATOM 696 O O . ALA A 1 89 ? 0.801 3.864 -0.150 1.00 95.38 89 ALA A O 1
ATOM 697 N N . GLU A 1 90 ? 2.845 3.496 0.707 1.00 95.12 90 GLU A N 1
ATOM 698 C CA . GLU A 1 90 ? 3.349 4.853 0.475 1.00 95.12 90 GLU A CA 1
ATOM 699 C C . GLU A 1 90 ? 3.606 5.153 -1.011 1.00 95.12 90 GLU A C 1
ATOM 701 O O . GLU A 1 90 ? 3.602 6.323 -1.403 1.00 95.12 90 GLU A O 1
ATOM 706 N N . GLY A 1 91 ? 3.729 4.122 -1.850 1.00 93.19 91 GLY A N 1
ATOM 707 C CA . GLY A 1 91 ? 4.043 4.227 -3.276 1.00 93.19 91 GLY A CA 1
ATOM 708 C C . GLY A 1 91 ? 5.536 4.388 -3.564 1.00 93.19 91 GLY A C 1
ATOM 709 O O . GLY A 1 91 ? 5.887 4.920 -4.607 1.00 93.19 91 GLY A O 1
ATOM 710 N N . LYS A 1 92 ? 6.406 3.985 -2.633 1.00 93.94 92 LYS A N 1
ATOM 711 C CA . LYS A 1 92 ? 7.870 4.025 -2.781 1.00 93.94 92 LYS A CA 1
ATOM 712 C C . LYS A 1 92 ? 8.426 2.735 -3.380 1.00 93.94 92 LYS A C 1
ATOM 714 O O . LYS A 1 92 ? 9.427 2.788 -4.087 1.00 93.94 92 LYS A O 1
ATOM 719 N N . LEU A 1 93 ? 7.777 1.606 -3.094 1.00 94.62 93 LEU A N 1
ATOM 720 C CA . LEU A 1 93 ? 8.129 0.297 -3.633 1.00 94.62 93 LEU A CA 1
ATOM 721 C C . LEU A 1 93 ? 6.985 -0.284 -4.466 1.00 94.62 93 LEU A C 1
ATOM 723 O O . LEU A 1 93 ? 5.810 0.028 -4.252 1.00 94.62 93 LEU A O 1
ATOM 727 N N . CYS A 1 94 ? 7.350 -1.176 -5.376 1.00 92.69 94 CYS A N 1
ATOM 728 C CA . CYS A 1 94 ? 6.453 -2.125 -6.016 1.00 92.69 94 CYS A CA 1
ATOM 729 C C . CYS A 1 94 ? 6.725 -3.524 -5.463 1.00 92.69 94 CYS A C 1
ATOM 731 O O . CYS A 1 94 ? 7.845 -3.807 -5.041 1.00 92.69 94 CYS A O 1
ATOM 733 N N . ARG A 1 95 ? 5.709 -4.391 -5.471 1.00 91.44 95 ARG A N 1
ATOM 734 C CA . ARG A 1 95 ? 5.825 -5.799 -5.066 1.00 91.44 95 ARG A CA 1
ATOM 735 C C . ARG A 1 95 ? 5.296 -6.705 -6.173 1.00 91.44 95 ARG A C 1
ATOM 737 O O . ARG A 1 95 ? 4.299 -6.373 -6.818 1.00 91.44 95 ARG A O 1
ATOM 744 N N . ARG A 1 96 ? 5.954 -7.847 -6.368 1.00 88.19 96 ARG A N 1
ATOM 745 C CA . ARG A 1 96 ? 5.491 -8.942 -7.230 1.00 88.19 96 ARG A CA 1
ATOM 746 C C . ARG A 1 96 ? 5.787 -10.289 -6.577 1.00 88.19 96 ARG A C 1
ATOM 748 O O . ARG A 1 96 ? 6.526 -10.363 -5.596 1.00 88.19 96 ARG A O 1
ATOM 755 N N . VAL A 1 97 ? 5.198 -11.336 -7.137 1.00 85.75 97 VAL A N 1
ATOM 756 C CA . VAL A 1 97 ? 5.572 -12.722 -6.855 1.00 85.75 97 VAL A CA 1
ATOM 757 C C . VAL A 1 97 ? 6.486 -13.157 -7.999 1.00 85.75 97 VAL A C 1
ATOM 759 O O . VAL A 1 97 ? 6.077 -13.062 -9.155 1.00 85.75 97 VAL A O 1
ATOM 762 N N . GLY A 1 98 ? 7.727 -13.531 -7.693 1.00 83.50 98 GLY A N 1
ATOM 763 C CA . GLY A 1 98 ? 8.679 -14.065 -8.664 1.00 83.50 98 GLY A CA 1
ATOM 764 C C . GLY A 1 98 ? 8.237 -15.426 -9.206 1.00 83.50 98 GLY A C 1
ATOM 765 O O . GLY A 1 98 ? 7.310 -16.050 -8.686 1.00 83.50 98 GLY A O 1
ATOM 766 N N . GLU A 1 99 ? 8.917 -15.909 -10.245 1.00 83.25 99 GLU A N 1
ATOM 767 C CA . GLU A 1 99 ? 8.629 -17.216 -10.863 1.00 83.25 99 GLU A CA 1
ATOM 768 C C . GLU A 1 99 ? 8.788 -18.387 -9.878 1.00 83.25 99 GLU A C 1
ATOM 770 O O . GLU A 1 99 ? 8.126 -19.414 -10.003 1.00 83.25 99 GLU A O 1
ATOM 775 N N . ASP A 1 100 ? 9.635 -18.218 -8.861 1.00 86.62 100 ASP A N 1
ATOM 776 C CA . ASP A 1 100 ? 9.867 -19.180 -7.783 1.00 86.62 100 ASP A CA 1
ATOM 777 C C . ASP A 1 100 ? 8.834 -19.089 -6.641 1.00 86.62 100 ASP A C 1
ATOM 779 O O . ASP A 1 100 ? 8.963 -19.775 -5.622 1.00 86.62 100 ASP A O 1
ATOM 783 N N . GLY A 1 101 ? 7.814 -18.238 -6.786 1.00 82.75 101 GLY A N 1
ATOM 784 C CA . GLY A 1 101 ? 6.784 -18.002 -5.780 1.00 82.75 101 GLY A CA 1
ATOM 785 C C . GLY A 1 101 ? 7.224 -17.094 -4.628 1.00 82.75 101 GLY A C 1
ATOM 786 O O . GLY A 1 101 ? 6.438 -16.875 -3.701 1.00 82.75 101 GLY A O 1
ATOM 787 N N . ARG A 1 102 ? 8.451 -16.555 -4.645 1.00 86.06 102 ARG A N 1
ATOM 788 C CA . ARG A 1 102 ? 8.931 -15.645 -3.597 1.00 86.06 102 ARG A CA 1
ATOM 789 C C . ARG A 1 102 ? 8.466 -14.220 -3.841 1.00 86.06 102 ARG A C 1
ATOM 791 O O . ARG A 1 102 ? 8.247 -13.789 -4.967 1.00 86.06 102 ARG A O 1
ATOM 798 N N . LEU A 1 103 ? 8.312 -13.471 -2.755 1.00 87.69 103 LEU A N 1
ATOM 799 C CA . LEU A 1 103 ? 7.995 -12.053 -2.836 1.00 87.69 103 LEU A CA 1
ATOM 800 C C . LEU A 1 103 ? 9.258 -11.257 -3.145 1.00 87.69 103 LEU A C 1
ATOM 802 O O . LEU A 1 103 ? 10.284 -11.420 -2.485 1.00 87.69 103 LEU A O 1
ATOM 806 N N . GLU A 1 104 ? 9.148 -10.368 -4.122 1.00 90.44 104 GLU A N 1
ATOM 807 C CA . GLU A 1 104 ? 10.201 -9.434 -4.495 1.00 90.44 104 GLU A CA 1
ATOM 808 C C . GLU A 1 104 ? 9.676 -8.002 -4.389 1.00 90.44 104 GLU A C 1
ATOM 810 O O . GLU A 1 104 ? 8.501 -7.736 -4.673 1.00 90.44 104 GLU A O 1
ATOM 815 N N . TRP A 1 105 ? 10.569 -7.071 -4.049 1.00 92.69 105 TRP A N 1
ATOM 816 C CA . TRP A 1 105 ? 10.285 -5.640 -4.025 1.00 92.69 105 TRP A CA 1
ATOM 817 C C . TRP A 1 105 ? 11.337 -4.873 -4.822 1.00 92.69 105 TRP A C 1
ATOM 819 O O . TRP A 1 105 ? 12.517 -5.211 -4.774 1.00 92.69 105 TRP A O 1
ATOM 829 N N . ALA A 1 106 ? 10.909 -3.815 -5.502 1.00 92.88 106 ALA A N 1
ATOM 830 C CA . ALA A 1 106 ? 11.786 -2.904 -6.234 1.00 92.88 106 ALA A CA 1
ATOM 831 C C . ALA A 1 106 ? 11.351 -1.453 -6.039 1.00 92.88 106 ALA A C 1
ATOM 833 O O . ALA A 1 106 ? 10.201 -1.188 -5.661 1.00 92.88 106 ALA A O 1
ATOM 834 N N . ALA A 1 107 ? 12.260 -0.509 -6.285 1.00 92.31 107 ALA A N 1
ATOM 835 C CA . ALA A 1 107 ? 11.939 0.907 -6.176 1.00 92.31 107 ALA A CA 1
ATOM 836 C C . ALA A 1 107 ? 10.928 1.330 -7.251 1.00 92.31 107 ALA A C 1
ATOM 838 O O . ALA A 1 107 ? 10.854 0.766 -8.347 1.00 92.31 107 ALA A O 1
ATOM 839 N N . MET A 1 108 ? 10.124 2.350 -6.941 1.00 85.75 108 MET A N 1
ATOM 840 C CA . MET A 1 108 ? 9.187 2.910 -7.912 1.00 85.75 108 MET A CA 1
ATOM 841 C C . MET A 1 108 ? 9.936 3.358 -9.179 1.00 85.75 108 MET A C 1
ATOM 843 O O . MET A 1 108 ? 10.848 4.178 -9.109 1.00 85.75 108 MET A O 1
ATOM 847 N N . GLY A 1 109 ? 9.505 2.848 -10.335 1.00 86.69 109 GLY A N 1
ATOM 848 C CA . GLY A 1 109 ? 10.104 3.140 -11.641 1.00 86.69 109 GLY A CA 1
ATOM 849 C C . GLY A 1 109 ? 11.071 2.072 -12.157 1.00 86.69 109 GLY A C 1
ATOM 850 O O . GLY A 1 109 ? 11.333 2.054 -13.355 1.00 86.69 109 GLY A O 1
ATOM 851 N N . GLU A 1 110 ? 11.543 1.151 -11.310 1.00 87.94 110 GLU A N 1
ATOM 852 C CA . GLU A 1 110 ? 12.402 0.035 -11.753 1.00 87.94 110 GLU A CA 1
ATOM 853 C C . GLU A 1 110 ? 11.604 -1.066 -12.460 1.00 87.94 110 GLU A C 1
ATOM 855 O O . GLU A 1 110 ? 12.111 -1.759 -13.343 1.00 87.94 110 GLU A O 1
ATOM 860 N N . TRP A 1 111 ? 10.328 -1.213 -12.101 1.00 86.19 111 TRP A N 1
ATOM 861 C CA . TRP A 1 111 ? 9.418 -2.166 -12.725 1.00 86.19 111 TRP A CA 1
ATOM 862 C C . TRP A 1 111 ? 8.311 -1.465 -13.492 1.00 86.19 111 TRP A C 1
ATOM 864 O O . TRP A 1 111 ? 7.707 -0.500 -13.020 1.00 86.19 111 TRP A O 1
ATOM 874 N N . THR A 1 112 ? 7.990 -2.025 -14.657 1.00 75.94 112 THR A N 1
ATOM 875 C CA . THR A 1 112 ? 6.790 -1.667 -15.413 1.00 75.94 112 THR A CA 1
ATOM 876 C C . THR A 1 112 ? 5.848 -2.858 -15.436 1.00 75.94 112 THR A C 1
ATOM 878 O O . THR A 1 112 ? 6.211 -3.947 -15.879 1.00 75.94 112 THR A O 1
ATOM 881 N N . LYS A 1 113 ? 4.619 -2.644 -14.963 1.00 74.19 113 LYS A N 1
ATOM 882 C CA . LYS A 1 113 ? 3.543 -3.627 -15.079 1.00 74.19 113 LYS A CA 1
ATOM 883 C C . LYS A 1 113 ? 2.968 -3.552 -16.487 1.00 74.19 113 LYS A C 1
ATOM 885 O O . LYS A 1 113 ? 2.484 -2.490 -16.889 1.00 74.19 113 LYS A O 1
ATOM 890 N N . ARG A 1 114 ? 3.024 -4.654 -17.231 1.00 73.31 114 ARG A N 1
ATOM 891 C CA . ARG A 1 114 ? 2.327 -4.772 -18.511 1.00 73.31 114 ARG A CA 1
ATOM 892 C C . ARG A 1 114 ? 1.008 -5.500 -18.306 1.00 73.31 114 ARG A C 1
ATOM 894 O O . ARG A 1 114 ? 0.889 -6.402 -17.486 1.00 73.31 114 ARG A O 1
ATOM 901 N N . TYR A 1 115 ? 0.000 -5.032 -19.026 1.00 69.75 115 TYR A N 1
ATOM 902 C CA . TYR A 1 115 ? -1.298 -5.676 -19.097 1.00 69.75 115 TYR A CA 1
ATOM 903 C C . TYR A 1 115 ? -1.462 -6.143 -20.528 1.00 69.75 115 TYR A C 1
ATOM 905 O O . TYR A 1 115 ? -1.691 -5.321 -21.420 1.00 69.75 115 TYR A O 1
ATOM 913 N N . ASP A 1 116 ? -1.319 -7.443 -20.740 1.00 67.38 116 ASP A N 1
ATOM 914 C CA . ASP A 1 116 ? -1.622 -8.021 -22.034 1.00 67.38 116 ASP A CA 1
ATOM 915 C C . ASP A 1 116 ? -3.134 -8.185 -22.154 1.00 67.38 116 ASP A C 1
ATOM 917 O O . ASP A 1 116 ? -3.818 -8.734 -21.287 1.00 67.38 116 ASP A O 1
ATOM 921 N N . TYR A 1 117 ? -3.684 -7.627 -23.229 1.00 65.44 117 TYR A N 1
ATOM 922 C CA . TYR A 1 117 ? -5.099 -7.758 -23.529 1.00 65.44 117 TYR A CA 1
ATOM 923 C C . TYR A 1 117 ? -5.362 -9.176 -24.030 1.00 65.44 117 TYR A C 1
ATOM 925 O O . TYR A 1 117 ? -5.177 -9.473 -25.211 1.00 65.44 117 TYR A O 1
ATOM 933 N N . VAL A 1 118 ? -5.831 -10.047 -23.142 1.00 64.69 118 VAL A N 1
ATOM 934 C CA . VAL A 1 118 ? -6.340 -11.361 -23.536 1.00 64.69 118 VAL A CA 1
ATOM 935 C C . VAL A 1 118 ? -7.711 -11.159 -24.188 1.00 64.69 118 VAL A C 1
ATOM 937 O O . VAL A 1 118 ? -8.636 -10.627 -23.570 1.00 64.69 118 VAL A O 1
ATOM 940 N N . LYS A 1 119 ? -7.855 -11.537 -25.466 1.00 63.12 119 LYS A N 1
ATOM 941 C CA . LYS A 1 119 ? -9.172 -11.571 -26.125 1.00 63.12 119 LYS A CA 1
ATOM 942 C C . LYS A 1 119 ? -10.062 -12.562 -25.374 1.00 63.12 119 LYS A C 1
ATOM 944 O O . LYS A 1 119 ? -9.648 -13.689 -25.152 1.00 63.12 119 LYS A O 1
ATOM 949 N N . ALA A 1 120 ? -11.292 -12.159 -25.054 1.00 62.16 120 ALA A N 1
ATOM 950 C CA . ALA A 1 120 ? -12.246 -12.927 -24.242 1.00 62.16 120 ALA A CA 1
ATOM 951 C C . ALA A 1 120 ? -12.608 -14.330 -24.781 1.00 62.16 120 ALA A C 1
ATOM 953 O O . ALA A 1 120 ? -13.250 -15.100 -24.078 1.00 62.16 120 ALA A O 1
ATOM 954 N N . GLU A 1 121 ? -12.223 -14.650 -26.019 1.00 65.62 121 GLU A N 1
ATOM 955 C CA . GLU A 1 121 ? -12.437 -15.952 -26.662 1.00 65.62 121 GLU A CA 1
ATOM 956 C C . GLU A 1 121 ? -11.271 -16.933 -26.450 1.00 65.62 121 GLU A C 1
ATOM 958 O O . GLU A 1 121 ? -11.382 -18.098 -26.824 1.00 65.62 121 GLU A O 1
ATOM 963 N N . ALA A 1 122 ? -10.153 -16.483 -25.871 1.00 57.28 122 ALA A N 1
ATOM 964 C CA . ALA A 1 122 ? -9.076 -17.367 -25.450 1.00 57.28 122 ALA A CA 1
ATOM 965 C C . ALA A 1 122 ? -9.438 -17.995 -24.096 1.00 57.28 122 ALA A C 1
ATOM 967 O O . ALA A 1 122 ? -9.792 -17.281 -23.154 1.00 57.28 122 ALA A O 1
ATOM 968 N N . GLU A 1 123 ? -9.352 -19.326 -24.011 1.00 55.19 123 GLU A N 1
ATOM 969 C CA . GLU A 1 123 ? -9.373 -20.063 -22.743 1.00 55.19 123 GLU A CA 1
ATOM 970 C C . GLU A 1 123 ? -8.423 -19.368 -21.744 1.00 55.19 123 GLU A C 1
ATOM 972 O O . GLU A 1 123 ? -7.309 -18.999 -22.132 1.00 55.19 123 GLU A O 1
ATOM 977 N N . PRO A 1 124 ? -8.849 -19.117 -20.492 1.00 50.62 124 PRO A N 1
ATOM 978 C CA . PRO A 1 124 ? -8.096 -18.328 -19.524 1.00 50.62 124 PRO A CA 1
ATOM 979 C C . PRO A 1 124 ? -6.944 -19.143 -18.923 1.00 50.62 124 PRO A C 1
ATOM 981 O O . PRO A 1 124 ? -6.895 -19.373 -17.715 1.00 50.62 124 PRO A O 1
ATOM 984 N N . ASP A 1 125 ? -5.991 -19.553 -19.752 1.00 49.47 125 ASP A N 1
ATOM 985 C CA . ASP A 1 125 ? -4.706 -20.062 -19.289 1.00 49.47 125 ASP A CA 1
ATOM 986 C C . ASP A 1 125 ? -3.845 -18.867 -18.860 1.00 49.47 125 ASP A C 1
ATOM 988 O O . ASP A 1 125 ? -3.093 -18.285 -19.637 1.00 49.47 125 ASP A O 1
ATOM 992 N N . GLY A 1 126 ? -3.999 -18.473 -17.594 1.00 50.88 126 GLY A N 1
ATOM 993 C CA . GLY A 1 126 ? -3.084 -17.557 -16.913 1.00 50.88 126 GLY A CA 1
ATOM 994 C C . GLY A 1 126 ? -3.436 -16.076 -17.041 1.00 50.88 126 GLY A C 1
ATOM 995 O O . GLY A 1 126 ? -2.798 -15.325 -17.768 1.00 50.88 126 GLY A O 1
ATOM 996 N N . LEU A 1 127 ? -4.380 -15.605 -16.220 1.00 47.97 127 LEU A N 1
ATOM 997 C CA . LEU A 1 127 ? -4.504 -14.181 -15.872 1.00 47.97 127 LEU A CA 1
ATOM 998 C C . LEU A 1 127 ? -3.357 -13.772 -14.922 1.00 47.97 127 LEU A C 1
ATOM 1000 O O . LEU A 1 127 ? -3.584 -13.413 -13.765 1.00 47.97 127 LEU A O 1
ATOM 1004 N N . GLY A 1 128 ? -2.117 -13.887 -15.395 1.00 51.59 128 GLY A N 1
ATOM 1005 C CA . GLY A 1 128 ? -0.926 -13.349 -14.745 1.00 51.59 128 GLY A CA 1
ATOM 1006 C C . GLY A 1 128 ? -0.655 -11.943 -15.268 1.00 51.59 128 GLY A C 1
ATOM 1007 O O . GLY A 1 128 ? -0.770 -11.687 -16.461 1.00 51.59 128 GLY A O 1
ATOM 1008 N N . ALA A 1 129 ? -0.348 -10.998 -14.382 1.00 53.16 129 ALA A N 1
ATOM 1009 C CA . ALA A 1 129 ? 0.235 -9.737 -14.818 1.00 53.16 129 ALA A CA 1
ATOM 1010 C C . ALA A 1 129 ? 1.742 -9.945 -14.987 1.00 53.16 129 ALA A C 1
ATOM 1012 O O . ALA A 1 129 ? 2.410 -10.267 -14.004 1.00 53.16 129 ALA A O 1
ATOM 1013 N N . ASP A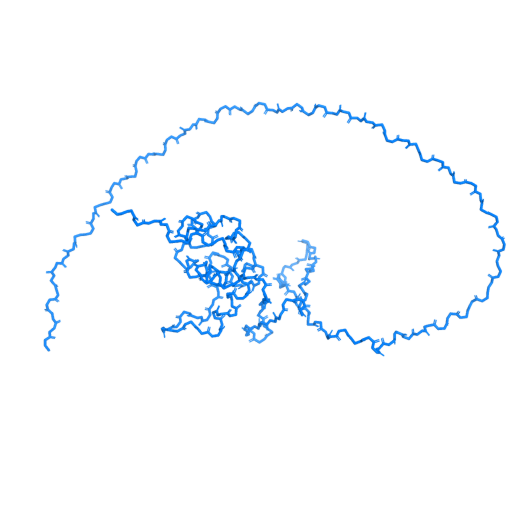 1 130 ? 2.262 -9.725 -16.192 1.00 57.66 130 ASP A N 1
ATOM 1014 C CA . ASP A 1 130 ? 3.691 -9.845 -16.463 1.00 57.66 130 ASP A CA 1
ATOM 1015 C C . ASP A 1 130 ? 4.430 -8.560 -16.058 1.00 57.66 130 ASP A C 1
ATOM 1017 O O . ASP A 1 130 ? 4.060 -7.43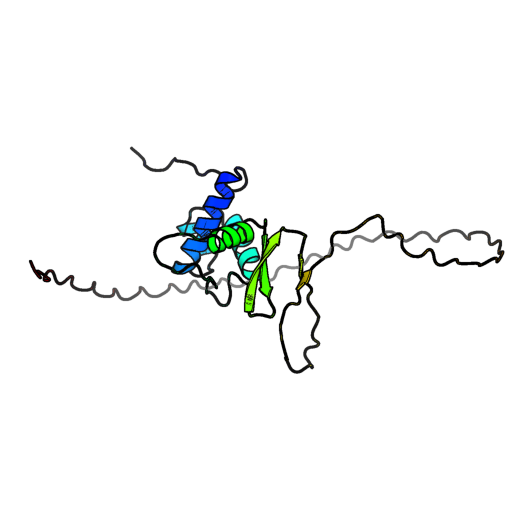1 -16.413 1.00 57.66 130 ASP A O 1
ATOM 1021 N N . TYR A 1 131 ? 5.495 -8.734 -15.275 1.00 50.34 131 TYR A N 1
ATOM 1022 C CA . TYR A 1 131 ? 6.360 -7.657 -14.798 1.00 50.34 131 TYR A CA 1
ATOM 1023 C C . TYR A 1 131 ? 7.731 -7.781 -15.461 1.00 50.34 131 TYR A C 1
ATOM 1025 O O . TYR A 1 131 ? 8.465 -8.730 -15.190 1.00 50.34 131 TYR A O 1
ATOM 1033 N N . ILE A 1 132 ? 8.102 -6.797 -16.282 1.00 61.09 132 ILE A N 1
ATOM 1034 C CA . ILE A 1 132 ? 9.423 -6.743 -16.921 1.00 61.09 132 ILE A CA 1
ATOM 1035 C C . ILE A 1 132 ? 10.357 -5.898 -16.047 1.00 61.09 132 ILE A C 1
ATOM 1037 O O . ILE A 1 132 ? 10.004 -4.779 -15.659 1.00 61.09 132 ILE A O 1
ATOM 1041 N N . VAL A 1 133 ? 11.542 -6.433 -15.740 1.00 63.66 133 VAL A N 1
ATOM 1042 C CA . VAL A 1 133 ? 12.634 -5.679 -15.109 1.00 63.66 133 VAL A CA 1
ATOM 1043 C C . VAL A 1 133 ? 13.248 -4.777 -16.176 1.00 63.66 133 VAL A C 1
ATOM 1045 O O . VAL A 1 133 ? 13.705 -5.273 -17.204 1.00 63.66 133 VAL A O 1
ATOM 1048 N N . LEU A 1 134 ? 13.226 -3.461 -15.968 1.00 55.72 134 LEU A N 1
ATOM 1049 C CA . LEU A 1 134 ? 13.923 -2.541 -16.862 1.00 55.72 134 LEU A CA 1
ATOM 1050 C C . LEU A 1 134 ? 15.412 -2.575 -16.523 1.00 55.72 134 LEU A C 1
ATOM 1052 O O . LEU A 1 134 ? 15.800 -2.250 -15.401 1.00 55.72 134 LEU A O 1
ATOM 1056 N N . GLU A 1 135 ? 16.250 -2.950 -17.488 1.00 61.50 135 GLU A N 1
ATOM 1057 C CA . GLU A 1 135 ? 17.675 -2.651 -17.376 1.00 61.50 135 GLU A CA 1
ATOM 1058 C C . GLU A 1 135 ? 17.851 -1.124 -17.280 1.00 61.50 135 GLU A C 1
ATOM 1060 O O . GLU A 1 135 ? 17.118 -0.381 -17.949 1.00 61.50 135 GLU A O 1
ATOM 1065 N N . PRO A 1 136 ? 18.776 -0.622 -16.439 1.00 59.56 136 PRO A N 1
ATOM 1066 C CA . PRO A 1 136 ? 19.015 0.808 -16.326 1.00 59.56 136 PRO A CA 1
ATOM 1067 C C . PRO A 1 136 ? 19.337 1.369 -17.709 1.00 59.56 136 PRO A C 1
ATOM 1069 O O . PRO A 1 136 ? 20.225 0.862 -18.392 1.00 59.56 136 PRO A O 1
ATOM 1072 N N . TYR A 1 137 ? 18.616 2.412 -18.123 1.00 50.19 137 TYR A N 1
ATOM 1073 C CA . TYR A 1 137 ? 18.866 3.087 -19.393 1.00 50.19 137 TYR A CA 1
ATOM 1074 C C . TYR A 1 137 ? 20.336 3.522 -19.461 1.00 50.19 137 TYR A C 1
ATOM 1076 O O . TYR A 1 137 ? 20.747 4.433 -18.740 1.00 50.19 137 TYR A O 1
ATOM 1084 N N . ASN A 1 138 ? 21.124 2.849 -20.304 1.00 60.88 138 ASN A N 1
ATOM 1085 C CA . ASN A 1 138 ? 22.506 3.209 -20.574 1.00 60.88 138 ASN A CA 1
ATOM 1086 C C . ASN A 1 138 ? 22.542 4.140 -21.799 1.00 60.88 138 ASN A C 1
ATOM 1088 O O . ASN A 1 138 ? 22.345 3.661 -22.918 1.00 60.88 138 ASN A O 1
ATOM 1092 N N . PRO A 1 139 ? 22.788 5.452 -21.625 1.00 59.16 139 PRO A N 1
ATOM 1093 C CA . PRO A 1 139 ? 22.840 6.394 -22.740 1.00 59.16 139 PRO A CA 1
ATOM 1094 C C . PRO A 1 139 ? 24.026 6.159 -23.690 1.00 59.16 139 PRO A C 1
ATOM 1096 O O . PRO A 1 139 ? 24.064 6.783 -24.745 1.00 59.16 139 PRO A O 1
ATOM 1099 N N . GLU A 1 140 ? 24.985 5.293 -23.342 1.00 60.09 140 GLU A N 1
ATOM 1100 C CA . GLU A 1 140 ? 26.168 5.012 -24.170 1.00 60.09 140 GLU A CA 1
ATOM 1101 C C . GLU A 1 140 ? 25.919 3.974 -25.273 1.00 60.09 140 GLU A C 1
ATOM 1103 O O . GLU A 1 140 ? 26.762 3.797 -26.152 1.00 60.09 140 GLU A O 1
ATOM 1108 N N . VAL A 1 141 ? 24.770 3.292 -25.268 1.00 58.31 141 VAL A N 1
ATOM 1109 C CA . VAL A 1 141 ? 24.393 2.393 -26.365 1.00 58.31 141 VAL A CA 1
ATOM 1110 C C . VAL A 1 141 ? 23.677 3.221 -27.430 1.00 58.31 141 VAL A C 1
ATOM 1112 O O . VAL A 1 141 ? 22.448 3.257 -27.502 1.00 58.31 141 VAL A O 1
ATOM 1115 N N . GLU A 1 142 ? 24.461 3.936 -28.239 1.00 50.56 142 GLU A N 1
ATOM 1116 C CA . GLU A 1 142 ? 23.975 4.545 -29.476 1.00 50.56 142 GLU A CA 1
ATOM 1117 C C . GLU A 1 142 ? 23.277 3.470 -30.321 1.00 50.56 142 GLU A C 1
ATOM 1119 O O . GLU A 1 142 ? 23.841 2.416 -30.627 1.00 50.56 142 GLU A O 1
ATOM 1124 N N . ALA A 1 143 ? 22.022 3.731 -30.690 1.00 56.00 143 ALA A N 1
ATOM 1125 C CA . ALA A 1 143 ? 21.322 2.926 -31.677 1.00 56.00 143 ALA A CA 1
ATOM 1126 C C . ALA A 1 143 ? 22.179 2.860 -32.953 1.00 56.00 143 ALA A C 1
ATOM 1128 O O . ALA A 1 143 ? 22.723 3.893 -33.354 1.00 56.00 143 ALA A O 1
ATOM 1129 N N . PRO A 1 144 ? 22.300 1.697 -33.621 1.00 51.31 144 PRO A N 1
ATOM 1130 C CA . PRO A 1 144 ? 23.017 1.633 -34.881 1.00 51.31 144 PRO A CA 1
ATOM 1131 C C . PRO A 1 144 ? 22.343 2.602 -35.8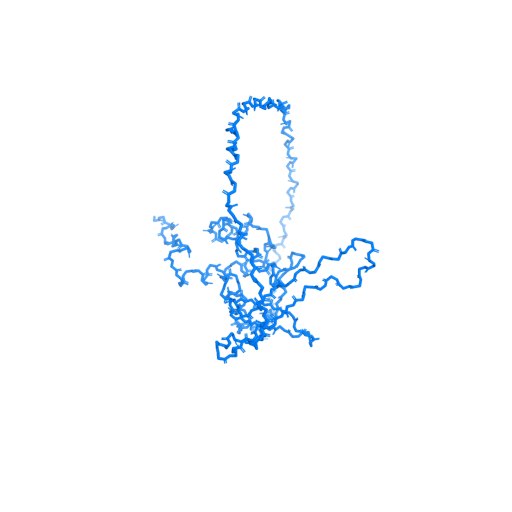53 1.00 51.31 144 PRO A C 1
ATOM 1133 O O . PRO A 1 144 ? 21.189 2.408 -36.241 1.00 51.31 144 PRO A O 1
ATOM 1136 N N . LEU A 1 145 ? 23.061 3.673 -36.199 1.00 50.78 145 LEU A N 1
ATOM 1137 C CA . LEU A 1 145 ? 22.714 4.589 -37.275 1.00 50.78 145 LEU A CA 1
ATOM 1138 C C . LEU A 1 145 ? 22.613 3.752 -38.547 1.00 50.78 145 LEU A C 1
ATOM 1140 O O . LEU A 1 145 ? 23.616 3.450 -39.191 1.00 50.78 145 LEU A O 1
ATOM 1144 N N . ALA A 1 146 ? 21.393 3.336 -38.879 1.00 48.91 146 ALA A N 1
ATOM 1145 C CA . ALA A 1 146 ? 21.085 2.798 -40.185 1.00 48.91 146 ALA A CA 1
ATOM 1146 C C . ALA A 1 146 ? 21.454 3.881 -41.200 1.00 48.91 146 ALA A C 1
ATOM 1148 O O . ALA A 1 146 ? 20.814 4.931 -41.277 1.00 48.91 146 ALA A O 1
ATOM 1149 N N . SER A 1 147 ? 22.547 3.639 -41.915 1.00 53.69 147 SER A N 1
ATOM 1150 C CA . SER A 1 147 ? 23.029 4.452 -43.019 1.00 53.69 147 SER A CA 1
ATOM 1151 C C . SER A 1 147 ? 21.951 4.452 -44.100 1.00 53.69 147 SER A C 1
ATOM 1153 O O . SER A 1 147 ? 21.819 3.499 -44.863 1.00 53.69 147 SER A O 1
ATOM 1155 N N . ALA A 1 148 ? 21.114 5.485 -44.109 1.00 50.81 148 ALA A N 1
ATOM 1156 C CA . ALA A 1 148 ? 20.173 5.728 -45.185 1.00 50.81 148 ALA A CA 1
ATOM 1157 C C . ALA A 1 148 ? 20.881 6.569 -46.250 1.00 50.81 148 ALA A C 1
ATOM 1159 O O . ALA A 1 148 ? 20.801 7.796 -46.245 1.00 50.81 148 ALA A O 1
ATOM 1160 N N . ASP A 1 149 ? 21.577 5.886 -47.155 1.00 56.88 149 ASP A N 1
ATOM 1161 C CA . ASP A 1 149 ? 21.864 6.425 -48.479 1.00 56.88 149 ASP A CA 1
ATOM 1162 C C . ASP A 1 149 ? 20.531 6.546 -49.232 1.00 56.88 149 ASP A C 1
ATOM 1164 O O . ASP A 1 149 ? 19.951 5.554 -49.688 1.00 56.88 149 ASP A O 1
ATOM 1168 N N . HIS A 1 150 ? 20.011 7.766 -49.345 1.00 48.31 150 HIS A N 1
ATOM 1169 C CA . HIS A 1 150 ? 18.975 8.068 -50.327 1.00 48.31 150 HIS A CA 1
ATOM 1170 C C . HIS A 1 150 ? 19.121 9.498 -50.847 1.00 48.31 150 HIS A C 1
ATOM 1172 O O . HIS A 1 150 ? 18.593 10.457 -50.287 1.00 48.31 150 HIS A O 1
ATOM 1178 N N . GLU A 1 151 ? 19.865 9.618 -51.945 1.00 51.38 151 GLU A N 1
ATOM 1179 C CA . GLU A 1 151 ? 19.710 10.706 -52.903 1.00 51.38 151 GLU A CA 1
ATOM 1180 C C . GLU A 1 151 ? 18.333 10.591 -53.570 1.00 51.38 151 GLU A C 1
ATOM 1182 O O . GLU A 1 151 ? 17.984 9.530 -54.084 1.00 51.38 151 GLU A O 1
ATOM 1187 N N . SER A 1 152 ? 17.570 11.684 -53.599 1.00 47.41 152 SER A N 1
ATOM 1188 C CA . SER A 1 152 ? 16.624 11.988 -54.678 1.00 47.41 152 SER A CA 1
ATOM 1189 C C . SER A 1 152 ? 16.056 13.389 -54.484 1.00 47.41 152 SER A C 1
ATOM 1191 O O . SER A 1 152 ? 15.303 13.646 -53.545 1.00 47.41 152 SER A O 1
ATOM 1193 N N . ASP A 1 153 ? 16.379 14.261 -55.434 1.00 48.53 153 ASP A N 1
ATOM 1194 C CA . ASP A 1 153 ? 15.651 15.481 -55.769 1.00 48.53 153 ASP A CA 1
ATOM 1195 C C . ASP A 1 153 ? 14.129 15.287 -55.741 1.00 48.53 153 ASP A C 1
ATOM 1197 O O . ASP A 1 153 ? 13.608 14.280 -56.228 1.00 48.53 153 ASP A O 1
ATOM 1201 N N . THR A 1 154 ? 13.403 16.296 -55.257 1.00 46.06 154 THR A N 1
ATOM 1202 C CA . THR A 1 154 ? 12.294 16.904 -56.011 1.00 46.06 154 THR A CA 1
ATOM 1203 C C . THR A 1 154 ? 11.823 18.196 -55.350 1.00 46.06 154 THR A C 1
ATOM 1205 O O . THR A 1 154 ? 11.310 18.227 -54.233 1.00 46.06 154 THR A O 1
ATOM 1208 N N . ASP A 1 155 ? 12.004 19.267 -56.112 1.00 52.47 155 ASP A N 1
ATOM 1209 C CA . ASP A 1 155 ? 11.381 20.573 -55.975 1.00 52.47 155 ASP A CA 1
ATOM 1210 C C . ASP A 1 155 ? 9.849 20.429 -56.065 1.00 52.47 155 ASP A C 1
ATOM 1212 O O . ASP A 1 155 ? 9.325 19.829 -57.009 1.00 52.47 155 ASP A O 1
ATOM 1216 N N . SER A 1 156 ? 9.115 20.918 -55.065 1.00 50.53 156 SER A N 1
ATOM 1217 C CA . SER A 1 156 ? 7.655 21.059 -55.122 1.00 50.53 156 SER A CA 1
ATOM 1218 C C . SER A 1 156 ? 7.169 22.113 -54.130 1.00 50.53 156 SER A C 1
ATOM 1220 O O . SER A 1 156 ? 7.164 21.940 -52.911 1.00 50.53 156 SER A O 1
ATOM 1222 N N . GLU A 1 157 ? 6.748 23.220 -54.723 1.00 64.31 157 GLU A N 1
ATOM 1223 C CA . GLU A 1 157 ? 6.036 24.364 -54.169 1.00 64.31 157 GLU A CA 1
ATOM 1224 C C . GLU A 1 157 ? 4.856 23.961 -53.251 1.00 64.31 157 GLU A C 1
ATOM 1226 O O . GLU A 1 157 ? 4.020 23.135 -53.635 1.00 64.31 157 GLU A O 1
ATOM 1231 N N . PRO A 1 158 ? 4.722 24.534 -52.037 1.00 59.16 158 PRO A N 1
ATOM 1232 C CA . PRO A 1 158 ? 3.603 24.217 -51.161 1.00 59.16 158 PRO A CA 1
ATOM 1233 C C . PRO A 1 158 ? 2.344 25.004 -51.551 1.00 59.16 158 PRO A C 1
ATOM 1235 O O . PRO A 1 158 ? 2.260 26.220 -51.372 1.00 59.16 158 PRO A O 1
ATOM 1238 N N . ALA A 1 159 ? 1.315 24.283 -52.000 1.00 66.00 159 ALA A N 1
ATOM 1239 C CA . ALA A 1 159 ? -0.039 24.812 -52.134 1.00 66.00 159 ALA A CA 1
ATOM 1240 C C . ALA A 1 159 ? -0.594 25.312 -50.774 1.00 66.00 159 ALA A C 1
ATOM 1242 O O . ALA A 1 159 ? -0.313 24.721 -49.722 1.00 66.00 159 ALA A O 1
ATOM 1243 N N . PRO A 1 160 ? -1.410 26.385 -50.756 1.00 65.56 160 PRO A N 1
ATOM 1244 C CA . PRO A 1 160 ? -1.937 26.968 -49.526 1.00 65.56 160 PRO A CA 1
ATOM 1245 C C . PRO A 1 160 ? -2.926 26.037 -48.807 1.00 65.56 160 PRO A C 1
ATOM 1247 O O . PRO A 1 160 ? -3.808 25.425 -49.409 1.00 65.56 160 PRO A O 1
ATOM 1250 N N . ARG A 1 161 ? -2.790 25.969 -47.477 1.00 71.19 161 ARG A N 1
ATOM 1251 C CA . ARG A 1 161 ? -3.637 25.170 -46.577 1.00 71.19 161 ARG A CA 1
ATOM 1252 C C . ARG A 1 161 ? -5.091 25.672 -46.600 1.00 71.19 161 ARG A C 1
ATOM 1254 O O . ARG A 1 161 ? -5.301 26.871 -46.403 1.00 71.19 161 ARG A O 1
ATOM 1261 N N . PRO A 1 162 ? -6.106 24.799 -46.727 1.00 63.94 162 PRO A N 1
ATOM 1262 C CA . PRO A 1 162 ? -7.487 25.200 -46.496 1.00 63.94 162 PRO A CA 1
ATOM 1263 C C . PRO A 1 162 ? -7.720 25.464 -45.000 1.00 63.94 162 PRO A C 1
ATOM 1265 O O . PRO A 1 162 ? -7.383 24.650 -44.139 1.00 63.94 162 PRO A O 1
ATOM 1268 N N . MET A 1 163 ? -8.295 26.629 -44.695 1.00 66.69 163 MET A N 1
ATOM 1269 C CA . MET A 1 163 ? -8.734 27.017 -43.354 1.00 66.69 163 MET A CA 1
ATOM 1270 C C . MET A 1 163 ? -9.798 26.044 -42.832 1.00 66.69 163 MET A C 1
ATOM 1272 O O . MET A 1 163 ? -10.834 25.843 -43.463 1.00 66.69 163 MET A O 1
ATOM 1276 N N . ALA A 1 164 ? -9.564 25.478 -41.647 1.00 66.44 164 ALA A N 1
ATOM 1277 C CA . ALA A 1 164 ? -10.567 24.702 -40.931 1.00 66.44 164 ALA A CA 1
ATOM 1278 C C . ALA A 1 164 ? -11.739 25.609 -40.492 1.00 66.44 164 ALA A C 1
ATOM 1280 O O . ALA A 1 164 ? -11.500 26.693 -39.951 1.00 66.44 164 ALA A O 1
ATOM 1281 N N . PRO A 1 165 ? -13.006 25.199 -40.687 1.00 65.19 165 PRO A N 1
ATOM 1282 C CA . PRO A 1 165 ? -14.148 25.946 -40.179 1.00 65.19 165 PRO A CA 1
ATOM 1283 C C . PRO A 1 165 ? -14.251 25.838 -38.651 1.00 65.19 165 PRO A C 1
ATOM 1285 O O . PRO A 1 165 ? -14.026 24.786 -38.055 1.00 65.19 165 PRO A O 1
ATOM 1288 N N . ALA A 1 166 ? -14.622 26.955 -38.024 1.00 64.00 166 ALA A N 1
ATOM 1289 C CA . ALA A 1 166 ? -14.788 27.093 -36.583 1.00 64.00 166 ALA A CA 1
ATOM 1290 C C . ALA A 1 166 ? -15.832 26.110 -36.005 1.00 64.00 166 ALA A C 1
ATOM 1292 O O . ALA A 1 166 ? -16.896 25.920 -36.608 1.00 64.00 166 ALA A O 1
ATOM 1293 N N . PRO A 1 167 ? -15.599 25.534 -34.811 1.00 60.28 167 PRO A N 1
ATOM 1294 C CA . PRO A 1 167 ? -16.577 24.673 -34.162 1.00 60.28 167 PRO A CA 1
ATOM 1295 C C . PRO A 1 167 ? -17.787 25.494 -33.693 1.00 60.28 167 PRO A C 1
ATOM 1297 O O . PRO A 1 167 ? -17.682 26.404 -32.867 1.00 60.28 167 PRO A O 1
ATOM 1300 N N . LYS A 1 168 ? -18.965 25.157 -34.228 1.00 59.22 168 LYS A N 1
ATOM 1301 C CA . LYS A 1 168 ? -20.256 25.684 -33.778 1.00 59.22 168 LYS A CA 1
ATOM 1302 C C . LYS A 1 168 ? -20.556 25.151 -32.373 1.00 59.22 168 LYS A C 1
ATOM 1304 O O . LYS A 1 168 ? -20.594 23.945 -32.153 1.00 59.22 168 LYS A O 1
ATOM 1309 N N . LYS A 1 169 ? -20.798 26.070 -31.433 1.00 55.72 169 LYS A N 1
ATOM 1310 C CA . LYS A 1 169 ? -21.407 25.803 -30.122 1.00 55.72 169 LYS A CA 1
ATOM 1311 C C . LYS A 1 169 ? -22.764 25.118 -30.321 1.00 55.72 169 LYS A C 1
ATOM 1313 O O . LYS A 1 169 ? -23.721 25.786 -30.704 1.00 55.72 169 LYS A O 1
ATOM 1318 N N . SER A 1 170 ? -22.856 23.836 -29.986 1.00 55.03 170 SER A N 1
ATOM 1319 C CA . SER A 1 170 ? -24.133 23.166 -29.736 1.00 55.03 170 SER A CA 1
ATOM 1320 C C . SER A 1 170 ? -24.344 23.068 -28.231 1.00 55.03 170 SER A C 1
ATOM 1322 O O . SER A 1 170 ? -23.654 22.343 -27.522 1.00 55.03 170 SER A O 1
ATOM 1324 N N . VAL A 1 171 ? -25.279 23.881 -27.746 1.00 55.50 171 VAL A N 1
ATOM 1325 C CA . VAL A 1 171 ? -25.831 23.819 -26.395 1.00 55.50 171 VAL A CA 1
ATOM 1326 C C . VAL A 1 171 ? -26.904 22.735 -26.411 1.00 55.50 171 VAL A C 1
ATOM 1328 O O . VAL A 1 171 ? -28.032 22.999 -26.815 1.00 55.50 171 VAL A O 1
ATOM 1331 N N . GLU A 1 172 ? -26.575 21.522 -25.974 1.00 54.44 172 GLU A N 1
ATOM 1332 C CA . GLU A 1 172 ? -27.591 20.521 -25.642 1.00 54.44 172 GLU A CA 1
ATOM 1333 C C . GLU A 1 172 ? -27.891 20.582 -24.144 1.00 54.44 172 GLU A C 1
ATOM 1335 O O . GLU A 1 172 ? -27.116 20.158 -23.284 1.00 54.44 172 GLU A O 1
ATOM 1340 N N . ARG A 1 173 ? -29.057 21.157 -23.828 1.00 53.78 173 ARG A N 1
ATOM 1341 C CA . ARG A 1 173 ? -29.715 21.027 -22.528 1.00 53.78 173 ARG A CA 1
ATOM 1342 C C . ARG A 1 173 ? -30.102 19.561 -22.330 1.00 53.78 173 ARG A C 1
ATOM 1344 O O . ARG A 1 173 ? -31.170 19.133 -22.758 1.00 53.78 173 ARG A O 1
ATOM 1351 N N . SER A 1 174 ? -29.243 18.807 -21.651 1.00 55.16 174 SER A N 1
ATOM 1352 C CA . SER A 1 174 ? -29.599 17.488 -21.134 1.00 55.16 174 SER A CA 1
ATOM 1353 C C . SER A 1 174 ? -30.639 17.647 -20.025 1.00 55.16 174 SER A C 1
ATOM 1355 O O . SER A 1 174 ? -30.394 18.239 -18.970 1.00 55.16 174 SER A O 1
ATOM 1357 N N . SER A 1 175 ? -31.841 17.166 -20.321 1.00 59.16 175 SER A N 1
ATOM 1358 C CA . SER A 1 175 ? -32.974 17.135 -19.409 1.00 59.16 175 SER A CA 1
ATOM 1359 C C . SER A 1 175 ? -32.742 16.018 -18.395 1.00 59.16 175 SER A C 1
ATOM 1361 O O . SER A 1 175 ? -32.706 14.840 -18.740 1.00 59.16 175 SER A O 1
ATOM 1363 N N . ARG A 1 176 ? -32.537 16.405 -17.135 1.00 56.94 176 ARG A N 1
ATOM 1364 C CA . ARG A 1 176 ? -32.328 15.495 -16.005 1.00 56.94 176 ARG A CA 1
ATOM 1365 C C . ARG A 1 176 ? -33.611 14.680 -15.771 1.00 56.94 176 ARG A C 1
ATOM 1367 O O . ARG A 1 176 ? -34.657 15.300 -15.575 1.00 56.94 176 ARG A O 1
ATOM 1374 N N . PRO A 1 177 ? -33.571 13.339 -15.741 1.00 59.16 177 PRO A N 1
ATOM 1375 C CA . PRO A 1 177 ? -34.731 12.559 -15.340 1.00 59.16 177 PRO A CA 1
ATOM 1376 C C . PRO A 1 177 ? -34.948 12.727 -13.832 1.00 59.16 177 PRO A C 1
ATOM 1378 O O . PRO A 1 177 ? -34.055 12.472 -13.021 1.00 59.16 177 PRO A O 1
ATOM 1381 N N . THR A 1 178 ? -36.141 13.185 -13.463 1.00 60.56 178 THR A N 1
ATOM 1382 C CA . THR A 1 178 ? -36.632 13.221 -12.084 1.00 60.56 178 THR A CA 1
ATOM 1383 C C . THR A 1 178 ? -36.697 11.789 -11.557 1.00 60.56 178 THR A C 1
ATOM 1385 O O . THR A 1 178 ? -37.576 11.022 -11.943 1.00 60.56 178 THR A O 1
ATOM 1388 N N . GLN A 1 179 ? -35.749 11.408 -10.699 1.00 67.69 179 GLN A N 1
ATOM 1389 C CA . GLN A 1 179 ? -35.840 10.148 -9.968 1.00 67.69 179 GLN A CA 1
ATOM 1390 C C . GLN A 1 179 ? -37.002 10.218 -8.962 1.00 67.69 179 GLN A C 1
ATOM 1392 O O . GLN A 1 179 ? -37.157 11.242 -8.288 1.00 67.69 179 GLN A O 1
ATOM 1397 N N . PRO A 1 180 ? -37.815 9.156 -8.838 1.00 66.19 180 PRO A N 1
ATOM 1398 C CA . PRO A 1 180 ? -38.837 9.077 -7.805 1.00 66.19 180 PRO A CA 1
ATOM 1399 C C . PRO A 1 180 ? -38.193 9.024 -6.407 1.00 66.19 180 PRO A C 1
ATOM 1401 O O . PRO A 1 180 ? -37.061 8.549 -6.262 1.00 66.19 180 PRO A O 1
ATOM 1404 N N . PRO A 1 181 ? -38.893 9.500 -5.362 1.00 66.44 181 PRO A N 1
ATOM 1405 C CA . PRO A 1 181 ? -38.389 9.461 -3.997 1.00 66.44 181 PRO A CA 1
ATOM 1406 C C . PRO A 1 181 ? -38.170 8.008 -3.564 1.00 66.44 181 PRO A C 1
ATOM 1408 O O . PRO A 1 181 ? -39.093 7.196 -3.543 1.00 66.44 181 PRO A O 1
ATOM 1411 N N . VAL A 1 182 ? -36.927 7.683 -3.215 1.00 62.94 182 VAL A N 1
ATOM 1412 C CA . VAL A 1 182 ? -36.562 6.382 -2.655 1.00 62.94 182 VAL A CA 1
ATOM 1413 C C . VAL A 1 182 ? -37.196 6.279 -1.269 1.00 62.94 182 VAL A C 1
ATOM 1415 O O . VAL A 1 182 ? -36.776 6.963 -0.333 1.00 62.94 182 VAL A O 1
ATOM 1418 N N . SER A 1 183 ? -38.222 5.436 -1.137 1.00 63.91 183 SER A N 1
ATOM 1419 C CA . SER A 1 183 ? -38.800 5.070 0.155 1.00 63.91 183 SER A CA 1
ATOM 1420 C C . SER A 1 183 ? -37.709 4.492 1.048 1.00 63.91 183 SER A C 1
ATOM 1422 O O . SER A 1 183 ? -37.159 3.419 0.802 1.00 63.91 183 SER A O 1
ATOM 1424 N N . ARG A 1 184 ? -37.382 5.246 2.095 1.00 58.44 184 ARG A N 1
ATOM 1425 C CA . ARG A 1 184 ? -36.406 4.893 3.118 1.00 58.44 184 ARG A CA 1
ATOM 1426 C C . ARG A 1 184 ? -36.991 3.765 3.969 1.00 58.44 184 ARG A C 1
ATOM 1428 O O . ARG A 1 184 ? -37.664 4.023 4.962 1.00 58.44 184 ARG A O 1
ATOM 1435 N N . VAL A 1 185 ? -36.766 2.518 3.563 1.00 63.91 185 VAL A N 1
ATOM 1436 C CA . VAL A 1 185 ? -37.079 1.346 4.390 1.00 63.91 185 VAL A CA 1
ATOM 1437 C C . VAL A 1 185 ? -36.196 1.422 5.636 1.00 63.91 185 VAL A C 1
ATOM 1439 O O . VAL A 1 185 ? -34.974 1.309 5.548 1.00 63.91 185 VAL A O 1
ATOM 1442 N N . GLN A 1 186 ? -36.805 1.691 6.793 1.00 73.38 186 GLN A N 1
ATOM 1443 C CA . GLN A 1 186 ? -36.124 1.589 8.080 1.00 73.38 186 GLN A CA 1
ATOM 1444 C C . GLN A 1 186 ? -35.729 0.122 8.296 1.00 73.38 186 GLN A C 1
ATOM 1446 O O . GLN A 1 186 ? -36.609 -0.741 8.281 1.00 73.38 186 GLN A O 1
ATOM 1451 N N . PRO A 1 187 ? -34.437 -0.195 8.488 1.00 68.44 187 PRO A N 1
ATOM 1452 C CA . PRO A 1 187 ? -34.042 -1.544 8.854 1.00 68.44 187 PRO A CA 1
ATOM 1453 C C . PRO A 1 187 ? -34.629 -1.880 10.228 1.00 68.44 187 PRO A C 1
ATOM 1455 O O . PRO A 1 187 ? -34.547 -1.078 11.160 1.00 68.44 187 PRO A O 1
ATOM 1458 N N . ALA A 1 188 ? -35.228 -3.065 10.337 1.00 75.19 188 ALA A N 1
ATOM 1459 C CA . ALA A 1 188 ? -35.778 -3.564 11.589 1.00 75.19 188 ALA A CA 1
ATOM 1460 C C . ALA A 1 188 ? -34.699 -3.563 12.695 1.00 75.19 188 ALA A C 1
ATOM 1462 O O . ALA A 1 188 ? -33.531 -3.869 12.416 1.00 75.19 188 ALA A O 1
ATOM 1463 N N . PRO A 1 189 ? -35.056 -3.221 13.946 1.00 76.12 189 PRO A N 1
ATOM 1464 C CA . PRO A 1 189 ? -34.120 -3.255 15.061 1.00 76.12 189 PRO A CA 1
ATOM 1465 C C . PRO A 1 189 ? -33.562 -4.672 15.221 1.00 76.12 189 PRO A C 1
ATOM 1467 O O . PRO A 1 189 ? -34.317 -5.639 15.315 1.00 76.12 189 PRO A O 1
ATOM 1470 N N . ARG A 1 190 ? -32.227 -4.802 15.233 1.00 75.56 190 ARG A N 1
ATOM 1471 C CA . ARG A 1 190 ? -31.576 -6.100 15.446 1.00 75.56 190 ARG A CA 1
ATOM 1472 C C . ARG A 1 190 ? -32.000 -6.661 16.809 1.00 75.56 190 ARG A C 1
ATOM 1474 O O . ARG A 1 190 ? -31.954 -5.913 17.791 1.00 75.56 190 ARG A O 1
ATOM 1481 N N . PRO A 1 191 ? -32.368 -7.951 16.897 1.00 73.19 191 PRO A N 1
ATOM 1482 C CA . PRO A 1 191 ? -32.600 -8.592 18.182 1.00 73.19 191 PRO A CA 1
ATOM 1483 C C . PRO A 1 191 ? -31.325 -8.481 19.025 1.00 73.19 191 PRO A C 1
ATOM 1485 O O . PRO A 1 191 ? -30.226 -8.777 18.551 1.00 73.19 191 PRO A O 1
ATOM 1488 N N . ARG A 1 192 ? -31.469 -7.992 20.261 1.00 73.12 192 ARG A N 1
ATOM 1489 C CA . ARG A 1 192 ? -30.373 -7.925 21.231 1.00 73.12 192 ARG A CA 1
ATOM 1490 C C . ARG A 1 192 ? -29.920 -9.353 21.507 1.00 73.12 192 ARG A C 1
ATOM 1492 O O . ARG A 1 192 ? -30.675 -10.123 22.093 1.00 73.12 192 ARG A O 1
ATOM 1499 N N . GLN A 1 193 ? -28.716 -9.706 21.067 1.00 76.31 193 GLN A N 1
ATOM 1500 C CA . GLN A 1 193 ? -28.106 -10.953 21.506 1.00 76.31 193 GLN A CA 1
ATOM 1501 C C . GLN A 1 193 ? -27.827 -10.853 23.014 1.00 76.31 193 GLN A C 1
ATOM 1503 O O . GLN A 1 193 ? -27.341 -9.808 23.461 1.00 76.31 193 GLN A O 1
ATOM 1508 N N . PRO A 1 194 ? -28.173 -11.884 23.803 1.00 72.50 194 PRO A N 1
ATOM 1509 C CA . PRO A 1 194 ? -27.805 -11.936 25.209 1.00 72.50 194 PRO A CA 1
ATOM 1510 C C . PRO A 1 194 ? -26.278 -11.917 25.326 1.00 72.50 194 PRO A C 1
ATOM 1512 O O . PRO A 1 194 ? -25.578 -12.598 24.576 1.00 72.50 194 PRO A O 1
ATOM 1515 N N . LEU A 1 195 ? -25.771 -11.083 26.234 1.00 74.50 195 LEU A N 1
ATOM 1516 C CA . LEU A 1 195 ? -24.350 -11.033 26.566 1.00 74.50 195 LEU A CA 1
ATOM 1517 C C . LEU A 1 195 ? -23.912 -12.417 27.068 1.00 74.50 195 LEU A C 1
ATOM 1519 O O . LEU A 1 195 ? -24.646 -13.009 27.861 1.00 74.50 195 LEU A O 1
ATOM 1523 N N . PRO A 1 196 ? -22.751 -12.936 26.631 1.00 64.44 196 PRO A N 1
ATOM 1524 C CA . PRO A 1 196 ? -22.219 -14.172 27.183 1.00 64.44 196 PRO A CA 1
ATOM 1525 C C . PRO A 1 196 ? -21.990 -13.984 28.686 1.00 64.44 196 PRO A C 1
ATOM 1527 O O . PRO A 1 196 ? -21.356 -13.014 29.107 1.00 64.44 196 PRO A O 1
ATOM 1530 N N . GLU A 1 197 ? -22.542 -14.897 29.485 1.00 63.72 197 GLU A N 1
ATOM 1531 C CA . GLU A 1 197 ? -22.278 -14.966 30.917 1.00 63.72 197 GLU A CA 1
ATOM 1532 C C . GLU A 1 197 ? -20.774 -15.162 31.121 1.00 63.72 197 GLU A C 1
ATOM 1534 O O . GLU A 1 197 ? -20.180 -16.153 30.694 1.00 63.72 197 GLU A O 1
ATOM 1539 N N . ILE A 1 198 ? -20.142 -14.163 31.732 1.00 64.38 198 ILE A N 1
ATOM 1540 C CA . ILE A 1 198 ? -18.754 -14.240 32.169 1.00 64.38 198 ILE A CA 1
ATOM 1541 C C . ILE A 1 198 ? -18.752 -15.183 33.371 1.00 64.38 198 ILE A C 1
ATOM 1543 O O . ILE A 1 198 ? -19.121 -14.775 34.469 1.00 64.38 198 ILE A O 1
ATOM 1547 N N . PHE A 1 199 ? -18.372 -16.441 33.156 1.00 60.12 199 PHE A N 1
ATOM 1548 C CA . PHE A 1 199 ? -18.099 -17.390 34.232 1.00 60.12 199 PHE A CA 1
ATOM 1549 C C . PHE A 1 199 ? -16.802 -16.976 34.942 1.00 60.12 199 PHE A C 1
ATOM 1551 O O . PHE A 1 199 ? -15.741 -17.000 34.311 1.00 60.12 199 PHE A O 1
ATOM 1558 N N . PRO A 1 200 ? -16.839 -16.588 36.228 1.00 59.81 200 PRO A N 1
ATOM 1559 C CA . PRO A 1 200 ? -15.651 -16.215 36.964 1.00 59.81 200 PRO A CA 1
ATOM 1560 C C . PRO A 1 200 ? -15.168 -17.427 37.756 1.00 59.81 200 PRO A C 1
ATOM 1562 O O . PRO A 1 200 ? -15.287 -17.420 38.966 1.00 59.81 200 PRO A O 1
ATOM 1565 N N . ASP A 1 201 ? -14.659 -18.471 37.103 1.00 61.12 201 ASP A N 1
ATOM 1566 C CA . ASP A 1 201 ? -13.992 -19.557 37.830 1.00 61.12 201 ASP A CA 1
ATOM 1567 C C . ASP A 1 201 ? -12.955 -20.260 36.953 1.00 61.12 201 ASP A C 1
ATOM 1569 O O . ASP A 1 201 ? -13.229 -21.212 36.226 1.00 61.12 201 ASP A O 1
ATOM 1573 N N . ALA A 1 202 ? -11.720 -19.781 37.056 1.00 51.03 202 ALA A N 1
ATOM 1574 C CA . ALA A 1 202 ? -10.537 -20.576 36.765 1.00 51.03 202 ALA A CA 1
ATOM 1575 C C . ALA A 1 202 ? -9.429 -20.183 37.748 1.00 51.03 202 ALA A C 1
ATOM 1577 O O . ALA A 1 202 ? -8.443 -19.539 37.400 1.00 51.03 202 ALA A O 1
ATOM 1578 N N . GLN A 1 203 ? -9.630 -20.560 39.013 1.00 67.25 203 GLN A N 1
ATOM 1579 C CA . GLN A 1 203 ? -8.529 -20.786 39.942 1.00 67.25 203 GLN A CA 1
ATOM 1580 C C . GLN A 1 203 ? -7.851 -22.111 39.568 1.00 67.25 203 GLN A C 1
ATOM 1582 O O . GLN A 1 203 ? -8.321 -23.177 39.945 1.00 67.25 203 GLN A O 1
ATOM 1587 N N . TRP A 1 204 ? -6.748 -22.040 38.833 1.00 56.38 204 TRP A N 1
ATOM 1588 C CA . TRP A 1 204 ? -5.776 -23.125 38.666 1.00 56.38 204 TRP A CA 1
ATOM 1589 C C . TRP A 1 204 ? -4.426 -22.444 38.414 1.00 56.38 204 TRP A C 1
ATOM 1591 O O . TRP A 1 204 ? -4.369 -21.545 37.585 1.00 56.38 204 TRP A O 1
ATOM 1601 N N . LEU A 1 205 ? -3.290 -22.752 39.026 1.00 57.06 205 LEU A N 1
ATOM 1602 C CA . LEU A 1 205 ? -2.854 -23.621 40.118 1.00 57.06 205 LEU A CA 1
ATOM 1603 C C . LEU A 1 205 ? -1.419 -23.122 40.418 1.00 57.06 205 LEU A C 1
ATOM 1605 O O . LEU A 1 205 ? -0.785 -22.535 39.537 1.00 57.06 205 LEU A O 1
ATOM 1609 N N . MET A 1 206 ? -0.940 -23.322 41.646 1.00 50.78 206 MET A N 1
ATOM 1610 C CA . MET A 1 206 ? 0.480 -23.173 41.997 1.00 50.78 206 MET A CA 1
ATOM 1611 C C . MET A 1 206 ? 1.367 -24.133 41.202 1.00 50.78 206 MET A C 1
ATOM 1613 O O . MET A 1 206 ? 0.858 -25.214 40.827 1.00 50.78 206 MET A O 1
#